Protein AF-A0A8T7MBY8-F1 (afdb_monomer_lite)

Sequence (337 aa):
MRSKRWILGICVVILTSLLAACGEQTPDGSLDKLLLYEVYTNATQGGLQWVELYNNSDEEIKLTDWKLVTSKGEVTLNGTMASPAKAGPRRFVVTNSIAPLIEKAYTLQTDAAATDEDRAKIKRLPASLFQEDKTLMGKLDPENEVVVLKKGNEIVDQVGWGNITAELKNRLGITNDVHLNQSAPKGADISLGRTPNGGVFPSGGLPGYFTIHNTPSPGIGVPKPDSRYNFFLGTITDIIAGIGGLVIWLVFILIALIARRFQVLAEQKTFWEWLMAAPIGIAIYDVILVWNYITEKNLTAPLPSWTGFGFLFLSGVACLYVINIFRLVAKNILESE

Secondary structure (DSSP, 8-state):
--SSHHHHHHHHHHHHHHHHT-------S---SEEEEEEEE-SSTTS-EEEEEEE-SSS-EE-TTEEEEETTEEEE--SEEPPGGGT--SEEEEES-HHHHHHHHHHHHHHH-SSHHHHHH--PPPGGGEEE-TTTTT---SSSEEEEEEETTEEEEEEEES---HHHHHHHT--S-TT-SBPP--STT-EEEEPPTTS-TTS-PPP--EEEESS--TTT----S-GGG-SS-TTHHHHHHHHHHHHHHHHHHHHHHHHHHHHHHH-----HHHHHHTTHHHHHHHHHHHHHHHHHS-TT-SSSHHHHHHHHHHHHHHHHHHHHHHHHHHHHHHT--

Structure (mmCIF, N/CA/C/O backbone):
data_AF-A0A8T7MBY8-F1
#
_entry.id   AF-A0A8T7MBY8-F1
#
loop_
_atom_site.group_PDB
_atom_site.id
_atom_site.type_symbol
_atom_site.label_atom_id
_atom_site.label_alt_id
_atom_site.label_comp_id
_atom_site.label_asym_id
_atom_site.label_entity_id
_atom_site.label_seq_id
_atom_site.pdbx_PDB_ins_code
_atom_site.Cartn_x
_atom_site.Cartn_y
_atom_site.Cartn_z
_atom_site.occupancy
_atom_site.B_iso_or_equiv
_atom_site.auth_seq_id
_atom_site.auth_comp_id
_atom_site.auth_asym_id
_atom_site.auth_atom_id
_atom_site.pdbx_PDB_model_num
ATOM 1 N N . MET A 1 1 ? 43.401 -25.024 -33.737 1.00 48.91 1 MET A N 1
ATOM 2 C CA . MET A 1 1 ? 41.917 -25.101 -33.762 1.00 48.91 1 MET A CA 1
ATOM 3 C C . MET A 1 1 ? 41.292 -25.702 -32.478 1.00 48.91 1 MET A C 1
ATOM 5 O O . MET A 1 1 ? 40.180 -26.206 -32.535 1.00 48.91 1 MET A O 1
ATOM 9 N N . ARG A 1 2 ? 41.947 -25.624 -31.300 1.00 47.28 2 ARG A N 1
ATOM 10 C CA . ARG A 1 2 ? 41.481 -26.255 -30.038 1.00 47.28 2 ARG A CA 1
ATOM 11 C C . ARG A 1 2 ? 40.981 -25.283 -28.948 1.00 47.28 2 ARG A C 1
ATOM 13 O O . ARG A 1 2 ? 40.416 -25.742 -27.967 1.00 47.28 2 ARG A O 1
ATOM 20 N N . SER A 1 3 ? 41.110 -23.965 -29.124 1.00 48.59 3 SER A N 1
ATOM 21 C CA . SER A 1 3 ? 40.777 -22.966 -28.086 1.00 48.59 3 SER A CA 1
ATOM 22 C C . SER A 1 3 ? 39.336 -22.433 -28.111 1.00 48.59 3 SER A C 1
ATOM 24 O O . SER A 1 3 ? 38.947 -21.698 -27.213 1.00 48.59 3 SER A O 1
ATOM 26 N N . LYS A 1 4 ? 38.508 -22.803 -29.101 1.00 48.16 4 LYS A N 1
ATOM 27 C CA . LYS A 1 4 ? 37.143 -22.251 -29.254 1.00 48.16 4 LYS A CA 1
ATOM 28 C C . LYS A 1 4 ? 36.040 -23.013 -28.505 1.00 48.16 4 LYS A C 1
ATOM 30 O O . LYS A 1 4 ? 34.925 -22.519 -28.420 1.00 48.16 4 LYS A O 1
ATOM 35 N N . ARG A 1 5 ? 36.328 -24.198 -27.951 1.00 49.31 5 ARG A N 1
ATOM 36 C CA . ARG A 1 5 ? 35.322 -25.034 -27.261 1.00 49.31 5 ARG A CA 1
ATOM 37 C C . ARG A 1 5 ? 35.078 -24.649 -25.797 1.00 49.31 5 ARG A C 1
ATOM 39 O O . ARG A 1 5 ? 34.028 -24.977 -25.265 1.00 49.31 5 ARG A O 1
ATOM 46 N N . TRP A 1 6 ? 36.002 -23.920 -25.172 1.00 45.59 6 TRP A N 1
ATOM 47 C CA . TRP A 1 6 ? 35.902 -23.559 -23.753 1.00 45.59 6 TRP A CA 1
ATOM 48 C C . TRP A 1 6 ? 34.993 -22.350 -23.490 1.00 45.59 6 TRP A C 1
ATOM 50 O O . TRP A 1 6 ? 34.314 -22.310 -22.473 1.00 45.59 6 TRP A O 1
ATOM 60 N N . ILE A 1 7 ? 34.901 -21.408 -24.434 1.00 51.00 7 ILE A N 1
ATOM 61 C CA . ILE A 1 7 ? 34.080 -20.196 -24.270 1.00 51.00 7 ILE A CA 1
ATOM 62 C C . ILE A 1 7 ? 32.579 -20.524 -24.367 1.00 51.00 7 ILE A C 1
ATOM 64 O O . ILE A 1 7 ? 31.789 -20.012 -23.583 1.00 51.00 7 ILE A O 1
ATOM 68 N N . LEU A 1 8 ? 32.187 -21.448 -25.255 1.00 47.75 8 LEU A N 1
ATOM 69 C CA . LEU A 1 8 ? 30.787 -21.876 -25.380 1.00 47.75 8 LEU A CA 1
ATOM 70 C C . LEU A 1 8 ? 30.288 -22.631 -24.133 1.00 47.75 8 LEU A C 1
ATOM 72 O O . LEU A 1 8 ? 29.131 -22.489 -23.754 1.00 47.75 8 LEU A O 1
ATOM 76 N N . GLY A 1 9 ? 31.162 -23.409 -23.484 1.00 49.88 9 GLY A N 1
ATOM 77 C CA . GLY A 1 9 ? 30.818 -24.163 -22.274 1.00 49.88 9 GLY A CA 1
ATOM 78 C C . GLY A 1 9 ? 30.558 -23.267 -21.062 1.00 49.88 9 GLY A C 1
ATOM 79 O O . GLY A 1 9 ? 29.635 -23.528 -20.298 1.00 49.88 9 GLY A O 1
ATOM 80 N N . ILE A 1 10 ? 31.312 -22.172 -20.921 1.00 54.16 10 ILE A N 1
ATOM 81 C CA . ILE A 1 10 ? 31.139 -21.216 -19.816 1.00 54.16 10 ILE A CA 1
ATOM 82 C C . ILE A 1 10 ? 29.821 -20.438 -19.966 1.00 54.16 10 ILE A C 1
ATOM 84 O O . ILE A 1 10 ? 29.096 -20.281 -18.987 1.00 54.16 10 ILE A O 1
ATOM 88 N N . CYS A 1 11 ? 29.453 -20.027 -21.186 1.00 49.34 11 CYS A N 1
ATOM 89 C CA . CYS A 1 11 ? 28.182 -19.335 -21.429 1.00 49.34 11 CYS A CA 1
ATOM 90 C C . CYS A 1 11 ? 26.957 -20.212 -21.126 1.00 49.34 11 CYS A C 1
ATOM 92 O O . CYS A 1 11 ? 25.991 -19.717 -20.555 1.00 49.34 11 CYS A O 1
ATOM 94 N N . VAL A 1 12 ? 26.995 -21.509 -21.458 1.00 52.62 12 VAL A N 1
ATOM 95 C CA . VAL A 1 12 ? 25.873 -22.429 -21.191 1.00 52.62 12 VAL A CA 1
ATOM 96 C C . VAL A 1 12 ? 25.713 -22.695 -19.693 1.00 52.62 12 VAL A C 1
ATOM 98 O O . VAL A 1 12 ? 24.590 -22.671 -19.202 1.00 52.62 12 VAL A O 1
ATOM 101 N N . VAL A 1 13 ? 26.816 -22.865 -18.953 1.00 53.81 13 VAL A N 1
ATOM 102 C CA . VAL A 1 13 ? 26.778 -23.107 -17.499 1.00 53.81 13 VAL A CA 1
ATOM 103 C C . VAL A 1 13 ? 26.251 -21.888 -16.738 1.00 53.81 13 VAL A C 1
ATOM 105 O O . VAL A 1 13 ? 25.426 -22.058 -15.837 1.00 53.81 13 VAL A O 1
ATOM 108 N N . ILE A 1 14 ? 26.651 -20.671 -17.130 1.00 52.38 14 ILE A N 1
ATOM 109 C CA . ILE A 1 14 ? 26.134 -19.418 -16.552 1.00 52.38 14 ILE A CA 1
ATOM 110 C C . ILE A 1 14 ? 24.635 -19.258 -16.861 1.00 52.38 14 ILE A C 1
ATOM 112 O O . ILE A 1 14 ? 23.856 -18.936 -15.967 1.00 52.38 14 ILE A O 1
ATOM 116 N N . LEU A 1 15 ? 24.194 -19.575 -18.084 1.00 39.97 15 LEU A N 1
ATOM 117 C CA . LEU A 1 15 ? 22.782 -19.473 -18.472 1.00 39.97 15 LEU A CA 1
ATOM 118 C C . LEU A 1 15 ? 21.887 -20.487 -17.729 1.00 39.97 15 LEU A C 1
ATOM 120 O O . LEU A 1 15 ? 20.775 -20.149 -17.330 1.00 39.97 15 LEU A O 1
ATOM 124 N N . THR A 1 16 ? 22.373 -21.709 -17.476 1.00 43.97 16 THR A N 1
ATOM 125 C CA . THR A 1 16 ? 21.624 -22.720 -16.703 1.00 43.97 16 THR A CA 1
ATOM 126 C C . THR A 1 16 ? 21.570 -22.434 -15.202 1.00 43.97 16 THR A C 1
ATOM 128 O O . THR A 1 16 ? 20.594 -22.799 -14.553 1.00 43.97 16 THR A O 1
ATOM 131 N N . SER A 1 17 ? 22.580 -21.765 -14.639 1.00 46.00 17 SER A N 1
ATOM 132 C CA . SER A 1 17 ? 22.592 -21.413 -13.211 1.00 46.00 17 SER A CA 1
ATOM 133 C C . SER A 1 17 ? 21.748 -20.170 -12.900 1.00 46.00 17 SER A C 1
ATOM 135 O O . SER A 1 17 ? 21.170 -20.094 -11.819 1.00 46.00 17 SER A O 1
ATOM 137 N N . LEU A 1 18 ? 21.563 -19.265 -13.868 1.00 40.91 18 LEU A N 1
ATOM 138 C CA . LEU A 1 18 ? 20.617 -18.146 -13.769 1.00 40.91 18 LEU A CA 1
ATOM 139 C C . LEU A 1 18 ? 19.142 -18.588 -13.796 1.00 40.91 18 LEU A C 1
ATOM 141 O O . LEU A 1 18 ? 18.322 -17.974 -13.119 1.00 40.91 18 LEU A O 1
ATOM 145 N N . LEU A 1 19 ? 18.799 -19.675 -14.501 1.00 39.00 19 LEU A N 1
ATOM 146 C CA . LEU A 1 19 ? 17.426 -20.206 -14.511 1.00 39.00 19 LEU A CA 1
ATOM 147 C C . LEU A 1 19 ? 17.033 -20.915 -13.201 1.00 39.00 19 LEU A C 1
ATOM 149 O O . LEU A 1 19 ? 15.866 -20.888 -12.820 1.00 39.00 19 LEU A O 1
ATOM 153 N N . ALA A 1 20 ? 17.985 -21.534 -12.496 1.00 43.34 20 ALA A N 1
ATOM 154 C CA . ALA A 1 20 ? 17.711 -22.292 -11.269 1.00 43.34 20 ALA A CA 1
ATOM 155 C C . ALA A 1 20 ? 17.491 -21.409 -10.022 1.00 43.34 20 ALA A C 1
ATOM 157 O O . ALA A 1 20 ? 16.960 -21.883 -9.021 1.00 43.34 20 ALA A O 1
ATOM 158 N N . ALA A 1 21 ? 17.868 -20.126 -10.072 1.00 39.72 21 ALA A N 1
ATOM 159 C CA . ALA A 1 21 ? 17.679 -19.178 -8.970 1.00 39.72 21 ALA A CA 1
ATOM 160 C C . ALA A 1 21 ? 16.259 -18.574 -8.906 1.00 39.72 21 ALA A C 1
ATOM 162 O O . ALA A 1 21 ? 15.948 -17.831 -7.975 1.00 39.72 21 ALA A O 1
ATOM 163 N N . CYS A 1 22 ? 15.381 -18.898 -9.861 1.00 34.50 22 CYS A N 1
ATOM 164 C CA . CYS A 1 22 ? 13.980 -18.475 -9.873 1.00 34.50 22 CYS A CA 1
ATOM 165 C C . CYS A 1 22 ? 13.099 -19.474 -9.099 1.00 34.50 22 CYS A C 1
ATOM 167 O O . CYS A 1 22 ? 12.134 -20.028 -9.615 1.00 34.50 22 CYS A O 1
ATOM 169 N N . GLY A 1 23 ? 13.481 -19.764 -7.855 1.00 33.94 23 GLY A N 1
ATOM 170 C CA . GLY A 1 23 ? 12.594 -20.407 -6.893 1.00 33.94 23 GLY A CA 1
ATOM 171 C C . GLY A 1 23 ? 11.719 -19.331 -6.268 1.00 33.94 23 GLY A C 1
ATOM 172 O O . GLY A 1 23 ? 12.173 -18.601 -5.389 1.00 33.94 23 GLY A O 1
ATOM 173 N N . GLU A 1 24 ? 10.493 -19.188 -6.759 1.00 36.91 24 GLU A N 1
ATOM 174 C CA . GLU A 1 24 ? 9.491 -18.301 -6.177 1.00 36.91 24 GLU A CA 1
ATOM 175 C C . GLU A 1 24 ? 9.113 -18.841 -4.792 1.00 36.91 24 GLU A C 1
ATOM 177 O O . GLU A 1 24 ? 8.469 -19.881 -4.654 1.00 36.91 24 GLU A O 1
ATOM 182 N N . GLN A 1 25 ? 9.593 -18.174 -3.744 1.00 33.00 25 GLN A N 1
ATOM 183 C CA . GLN A 1 25 ? 9.223 -18.492 -2.374 1.00 33.00 25 GLN A CA 1
ATOM 184 C C . GLN A 1 25 ? 7.824 -17.912 -2.141 1.00 33.00 25 GLN A C 1
ATOM 186 O O . GLN A 1 25 ? 7.669 -16.739 -1.808 1.00 33.00 25 GLN A O 1
ATOM 191 N N . THR A 1 26 ? 6.790 -18.715 -2.383 1.00 35.19 26 THR A N 1
ATOM 192 C CA . THR A 1 26 ? 5.427 -18.362 -1.984 1.00 35.19 26 THR A CA 1
ATOM 193 C C . THR A 1 26 ? 5.378 -18.283 -0.455 1.00 35.19 26 THR A C 1
ATOM 195 O O . THR A 1 26 ? 5.826 -19.235 0.194 1.00 35.19 26 THR A O 1
ATOM 198 N N . PRO A 1 27 ? 4.858 -17.195 0.143 1.00 43.72 27 PRO A N 1
ATOM 199 C CA . PRO A 1 27 ? 4.554 -17.177 1.567 1.00 43.72 27 PRO A CA 1
ATOM 200 C C . PRO A 1 27 ? 3.642 -18.360 1.907 1.00 43.72 27 PRO A C 1
ATOM 202 O O . PRO A 1 27 ? 2.783 -18.726 1.106 1.00 43.72 27 PRO A O 1
ATOM 205 N N . ASP A 1 28 ? 3.901 -18.961 3.064 1.00 40.66 28 ASP A N 1
ATOM 206 C CA . ASP A 1 28 ? 3.233 -20.121 3.657 1.00 40.66 28 ASP A CA 1
ATOM 207 C C . ASP A 1 28 ? 1.732 -20.235 3.305 1.00 40.66 28 ASP A C 1
ATOM 209 O O . ASP A 1 28 ? 0.966 -19.278 3.407 1.00 40.66 28 ASP A O 1
ATOM 213 N N . GLY A 1 29 ? 1.317 -21.425 2.862 1.00 39.06 29 GLY A N 1
ATOM 214 C CA . GLY A 1 29 ? 0.026 -21.736 2.234 1.00 39.06 29 GLY A CA 1
ATOM 215 C C . GLY A 1 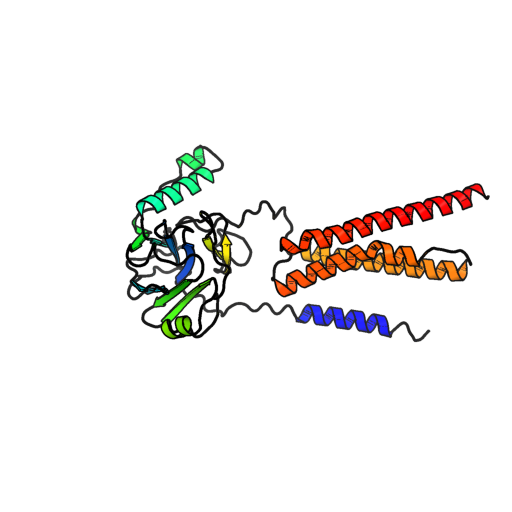29 ? -1.196 -21.730 3.161 1.00 39.06 29 GLY A C 1
ATOM 216 O O . GLY A 1 29 ? -2.216 -22.328 2.821 1.00 39.06 29 GLY A O 1
ATOM 217 N N . SER A 1 30 ? -1.120 -21.059 4.307 1.00 40.56 30 SER A N 1
ATOM 218 C CA . SER A 1 30 ? -2.258 -20.751 5.172 1.00 40.56 30 SER A CA 1
ATOM 219 C C . SER A 1 30 ? -2.419 -19.241 5.225 1.00 40.56 30 SER A C 1
ATOM 221 O O . SER A 1 30 ? -1.819 -18.575 6.061 1.00 40.56 30 SER A O 1
ATOM 223 N N . LEU A 1 31 ? -3.222 -18.675 4.325 1.00 58.75 31 LEU A N 1
ATOM 224 C CA . LEU A 1 31 ? -3.555 -17.261 4.448 1.00 58.75 31 LEU A CA 1
ATOM 225 C C . LEU A 1 31 ? -4.538 -17.088 5.591 1.00 58.75 31 LEU A C 1
ATOM 227 O O . LEU A 1 31 ? -5.644 -17.637 5.557 1.00 58.75 31 LEU A O 1
ATOM 231 N N . ASP A 1 32 ? -4.149 -16.288 6.573 1.00 72.62 32 ASP A N 1
ATOM 232 C CA . ASP A 1 32 ? -5.032 -15.957 7.673 1.00 72.62 32 ASP A CA 1
ATOM 233 C C . ASP A 1 32 ? -6.324 -15.307 7.173 1.00 72.62 32 ASP A C 1
ATOM 235 O O . ASP A 1 32 ? -6.356 -14.524 6.216 1.00 72.62 32 ASP A O 1
ATOM 239 N N . LYS A 1 33 ? -7.433 -15.662 7.830 1.00 85.44 33 LYS A N 1
ATOM 240 C CA . LYS A 1 33 ? -8.774 -15.194 7.453 1.00 85.44 33 LYS A CA 1
ATOM 241 C C . LYS A 1 33 ? -8.926 -13.681 7.609 1.00 85.44 33 LYS A C 1
ATOM 243 O O . LYS A 1 33 ? -9.734 -13.083 6.905 1.00 85.44 33 LYS A O 1
ATOM 248 N N . LEU A 1 34 ? -8.187 -13.072 8.533 1.00 89.62 34 LEU A N 1
ATOM 249 C CA . LEU A 1 34 ? -8.220 -11.642 8.811 1.00 89.62 34 LEU A CA 1
ATOM 250 C C . LEU A 1 34 ? -6.802 -11.092 8.808 1.00 89.62 34 LEU A C 1
ATOM 252 O O . LEU A 1 34 ? -5.929 -11.646 9.467 1.00 89.62 34 LEU A O 1
ATOM 256 N N . LEU A 1 35 ? -6.602 -9.997 8.084 1.00 91.06 35 LEU A N 1
ATOM 257 C CA . LEU A 1 35 ? -5.282 -9.435 7.833 1.00 91.06 35 LEU A CA 1
ATOM 258 C C . LEU A 1 35 ? -5.283 -7.924 8.025 1.00 91.06 35 LEU A C 1
ATOM 260 O O . LEU A 1 35 ? -6.308 -7.265 7.830 1.00 91.06 35 LEU A O 1
ATOM 264 N N . LEU A 1 36 ? -4.116 -7.378 8.350 1.00 92.62 36 LEU A N 1
ATOM 265 C CA . LEU A 1 36 ? -3.842 -5.950 8.256 1.00 92.62 36 LEU A CA 1
ATOM 266 C C . LEU A 1 36 ? -3.745 -5.579 6.779 1.00 92.62 36 LEU A C 1
ATOM 268 O O . LEU A 1 36 ? -3.046 -6.240 6.012 1.00 92.62 36 LEU A O 1
ATOM 272 N N . TYR A 1 37 ? -4.449 -4.530 6.370 1.00 90.56 37 TYR A N 1
ATOM 273 C CA . TYR A 1 37 ? -4.560 -4.166 4.963 1.00 90.56 37 TYR A CA 1
ATOM 274 C C . TYR A 1 37 ? -3.947 -2.811 4.647 1.00 90.56 37 TYR A C 1
ATOM 276 O O . TYR A 1 37 ? -3.151 -2.714 3.717 1.00 90.56 37 TYR A O 1
ATOM 284 N N . GLU A 1 38 ? -4.278 -1.784 5.421 1.00 92.06 38 GLU A N 1
ATOM 285 C CA . GLU A 1 38 ? -3.730 -0.441 5.253 1.00 92.06 38 GLU A CA 1
ATOM 286 C C . GLU A 1 38 ? -3.518 0.192 6.623 1.00 92.06 38 GLU A C 1
ATOM 288 O O . GLU A 1 38 ? -4.349 0.060 7.520 1.00 92.06 38 GLU A O 1
ATOM 293 N N . VAL A 1 39 ? -2.407 0.895 6.789 1.00 93.81 39 VAL A N 1
ATOM 294 C CA . VAL A 1 39 ? -2.145 1.733 7.950 1.00 93.81 39 VAL A CA 1
ATOM 295 C C . VAL A 1 39 ? -1.834 3.133 7.465 1.00 93.81 39 VAL A C 1
ATOM 297 O O . VAL A 1 39 ? -0.983 3.338 6.599 1.00 93.81 39 VAL A O 1
ATOM 300 N N . TYR A 1 40 ? -2.521 4.105 8.049 1.00 93.00 40 TYR A N 1
ATOM 301 C CA . TYR A 1 40 ? -2.252 5.508 7.811 1.00 93.00 40 TYR A CA 1
ATOM 302 C C . TYR A 1 40 ? -1.963 6.211 9.127 1.00 93.00 40 TYR A C 1
ATOM 304 O O . TYR A 1 40 ? -2.797 6.285 10.038 1.00 93.00 40 TYR A O 1
ATOM 312 N N . THR A 1 41 ? -0.768 6.778 9.184 1.00 89.56 41 THR A N 1
ATOM 313 C CA . THR A 1 41 ? -0.333 7.675 10.240 1.00 89.56 41 THR A CA 1
ATOM 314 C C . THR A 1 41 ? -0.180 9.060 9.647 1.00 89.56 41 THR A C 1
ATOM 316 O O . THR A 1 41 ? 0.693 9.285 8.813 1.00 89.56 41 THR A O 1
ATOM 319 N N . ASN A 1 42 ? -1.014 10.009 10.066 1.00 80.06 42 ASN A N 1
ATOM 320 C CA . ASN A 1 42 ? -0.795 11.400 9.695 1.00 80.06 42 ASN A CA 1
ATOM 321 C C . ASN A 1 42 ? 0.592 11.854 10.169 1.00 80.06 42 ASN A C 1
ATOM 323 O O . ASN A 1 42 ? 0.979 11.574 11.305 1.00 80.06 42 ASN A O 1
ATOM 327 N N . ALA A 1 43 ? 1.304 12.590 9.315 1.00 71.00 43 ALA A N 1
ATOM 328 C CA . ALA A 1 43 ? 2.591 13.196 9.644 1.00 71.00 43 ALA A CA 1
ATOM 329 C C . ALA A 1 43 ? 2.519 14.146 10.859 1.00 71.00 43 ALA A C 1
ATOM 331 O O . ALA A 1 43 ? 3.521 14.367 11.534 1.00 71.00 43 ALA A O 1
ATOM 332 N N . THR A 1 44 ? 1.339 14.702 11.151 1.00 71.31 44 THR A N 1
ATOM 333 C CA . THR A 1 44 ? 1.093 15.528 12.339 1.00 71.31 44 THR A CA 1
ATOM 334 C C . THR A 1 44 ? 0.499 14.684 13.462 1.00 71.31 44 THR A C 1
ATOM 336 O O . THR A 1 44 ? -0.554 14.062 13.298 1.00 71.31 44 THR A O 1
ATOM 339 N N . GLN A 1 45 ? 1.141 14.707 14.632 1.00 64.44 45 GLN A N 1
ATOM 340 C CA . GLN A 1 45 ? 0.643 14.040 15.835 1.00 64.44 45 GLN A CA 1
ATOM 341 C C . GLN A 1 45 ? -0.768 14.539 16.192 1.00 64.44 45 GLN A C 1
ATOM 343 O O . GLN A 1 45 ? -1.028 15.741 16.190 1.00 64.44 45 GLN A O 1
ATOM 348 N N . GLY A 1 46 ? -1.693 13.620 16.486 1.00 69.81 46 GLY A N 1
ATOM 349 C CA . GLY A 1 46 ? -3.103 13.941 16.736 1.00 69.81 46 GLY A CA 1
ATOM 350 C C . GLY A 1 46 ? -3.961 14.126 15.477 1.00 69.81 46 GLY A C 1
ATOM 351 O O . GLY A 1 46 ? -5.179 14.261 15.599 1.00 69.81 46 GLY A O 1
ATOM 352 N N . GLY A 1 47 ? -3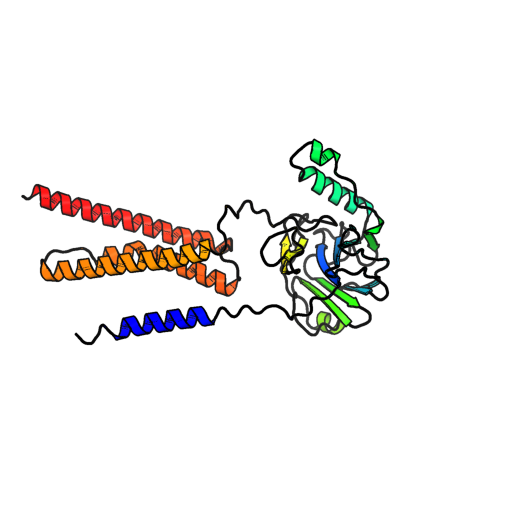.365 14.091 14.280 1.00 84.50 47 GLY A N 1
ATOM 353 C CA . GLY A 1 47 ? -4.100 14.064 13.017 1.00 84.50 47 GLY A CA 1
ATOM 354 C C . GLY A 1 47 ? -4.928 12.787 12.839 1.00 84.50 47 GLY A C 1
ATOM 355 O O . GLY A 1 47 ? -4.870 11.859 13.647 1.00 84.50 47 GLY A O 1
ATOM 356 N N . LEU A 1 48 ? -5.727 12.735 11.772 1.00 90.56 48 LEU A N 1
ATOM 357 C CA . LEU A 1 48 ? -6.518 11.550 11.429 1.00 90.56 48 LEU A CA 1
ATOM 358 C C . LEU A 1 48 ? -5.600 10.329 11.270 1.00 90.56 48 LEU A C 1
ATOM 360 O O . LEU A 1 48 ? -4.612 10.400 10.558 1.00 90.56 48 LEU A O 1
ATOM 364 N N . GLN A 1 49 ? -5.895 9.215 11.915 1.00 93.25 49 GLN A N 1
ATOM 365 C CA . GLN A 1 49 ? -5.129 7.978 11.796 1.00 93.25 49 GLN A CA 1
ATOM 366 C C . GLN A 1 49 ? -6.094 6.811 11.709 1.00 93.25 49 GLN A C 1
ATOM 368 O O . GLN A 1 49 ? -7.177 6.856 12.306 1.00 93.25 49 GLN A O 1
ATOM 373 N N . TRP A 1 50 ? -5.713 5.769 10.980 1.00 95.06 50 TRP A N 1
ATOM 374 C CA . TRP A 1 50 ? -6.480 4.534 10.981 1.00 95.06 50 TRP A CA 1
ATOM 375 C C . TRP A 1 50 ? -5.636 3.310 10.659 1.00 95.06 50 TRP A C 1
ATOM 377 O O . TRP A 1 50 ? -4.564 3.390 10.058 1.00 95.06 50 TRP A O 1
ATOM 387 N N . VAL A 1 51 ? -6.191 2.169 11.046 1.00 95.44 51 VAL A N 1
ATOM 388 C CA . VAL A 1 51 ? -5.772 0.837 10.628 1.00 95.44 51 VAL A CA 1
ATOM 389 C C . VAL A 1 51 ? -6.972 0.171 9.966 1.00 95.44 51 VAL A C 1
ATOM 391 O O . VAL A 1 51 ? -8.057 0.115 10.545 1.00 95.44 51 VAL A O 1
ATOM 394 N N . GLU A 1 52 ? -6.785 -0.318 8.750 1.00 94.50 52 GLU A N 1
ATOM 395 C CA . GLU A 1 52 ? -7.767 -1.084 7.994 1.00 94.50 52 GLU A CA 1
ATOM 396 C C . GLU A 1 52 ? -7.441 -2.575 8.044 1.00 94.50 52 GLU A C 1
ATOM 398 O O . GLU A 1 52 ? -6.297 -2.992 7.855 1.00 94.50 52 GLU A O 1
ATOM 403 N N . LEU A 1 53 ? -8.482 -3.372 8.260 1.00 93.50 53 LEU A N 1
ATOM 404 C CA . LEU A 1 53 ? -8.458 -4.825 8.243 1.00 93.50 53 LEU A CA 1
ATOM 405 C C . LEU A 1 53 ? -9.180 -5.353 7.013 1.00 93.50 53 LEU A C 1
ATOM 407 O O . LEU A 1 53 ? -10.172 -4.770 6.569 1.00 93.50 53 LEU A O 1
ATOM 411 N N . TYR A 1 54 ? -8.734 -6.506 6.526 1.00 89.56 54 TYR A N 1
ATOM 412 C CA . TYR A 1 54 ? -9.336 -7.203 5.401 1.00 89.56 54 TYR A CA 1
ATOM 413 C C . TYR A 1 54 ? -9.708 -8.640 5.762 1.00 89.56 54 TYR A C 1
ATOM 415 O O . TYR A 1 54 ? -8.864 -9.423 6.196 1.00 89.56 54 TYR A O 1
ATOM 423 N N . ASN A 1 55 ? -10.974 -8.997 5.546 1.00 89.00 55 ASN A N 1
ATOM 424 C CA . ASN A 1 55 ? -11.448 -10.373 5.639 1.00 89.00 55 ASN A CA 1
ATOM 425 C C . ASN A 1 55 ? -11.088 -11.119 4.348 1.00 89.00 55 ASN A C 1
ATOM 427 O O . ASN A 1 55 ? -11.752 -10.954 3.324 1.00 89.00 55 ASN A O 1
ATOM 431 N N . ASN A 1 56 ? -10.057 -11.958 4.402 1.00 84.06 56 ASN A N 1
ATOM 432 C CA . ASN A 1 56 ? -9.579 -12.784 3.297 1.00 84.06 56 ASN A CA 1
ATOM 433 C C . ASN A 1 56 ? -10.341 -14.117 3.146 1.00 84.06 56 ASN A C 1
ATOM 435 O O . ASN A 1 56 ? -10.063 -14.888 2.236 1.00 84.06 56 ASN A O 1
ATOM 439 N N . SER A 1 57 ? -11.341 -14.379 3.989 1.00 82.81 57 SER A N 1
ATOM 440 C CA . SER A 1 57 ? -12.166 -15.590 3.915 1.00 82.81 57 SER A CA 1
ATOM 441 C C . SER A 1 57 ? -13.512 -15.364 3.222 1.00 82.81 57 SER A C 1
ATOM 443 O O . SER A 1 57 ? -13.959 -14.227 3.060 1.00 82.81 57 SER A O 1
ATOM 445 N N . ASP A 1 58 ? -14.183 -16.461 2.865 1.00 82.06 58 ASP A N 1
ATOM 446 C CA . ASP A 1 58 ? -15.568 -16.459 2.369 1.00 82.06 58 ASP A CA 1
ATOM 447 C C . ASP A 1 58 ? -16.619 -16.492 3.491 1.00 82.06 58 ASP A C 1
ATOM 449 O O . ASP A 1 58 ? -17.830 -16.509 3.245 1.00 82.06 58 ASP A O 1
ATOM 453 N N . GLU A 1 59 ? -16.161 -16.434 4.740 1.00 85.75 59 GLU A N 1
ATOM 454 C CA . GLU A 1 59 ? -16.983 -16.496 5.939 1.00 85.75 59 GLU A CA 1
ATOM 455 C C . GLU A 1 59 ? -17.088 -15.133 6.618 1.00 85.75 59 GLU A C 1
ATOM 457 O O . GLU A 1 59 ? -16.259 -14.240 6.454 1.00 85.75 59 GLU A O 1
ATOM 462 N N . GLU A 1 60 ? -18.161 -14.958 7.378 1.00 88.38 60 GLU A N 1
ATOM 463 C CA . GLU A 1 60 ? -18.331 -13.800 8.243 1.00 88.38 60 GLU A CA 1
ATOM 464 C C . GLU A 1 60 ? -17.425 -13.951 9.473 1.00 88.38 60 GLU A C 1
ATOM 466 O O . GLU A 1 60 ? -17.416 -15.003 10.114 1.00 88.38 60 GLU A O 1
ATOM 471 N N . ILE A 1 61 ? -16.674 -12.902 9.821 1.00 90.06 61 ILE A N 1
ATOM 472 C CA . ILE A 1 61 ? -15.747 -12.927 10.960 1.00 90.06 61 ILE A CA 1
ATOM 473 C C . ILE A 1 61 ? -16.312 -12.074 12.088 1.00 90.06 61 ILE A C 1
ATOM 475 O O . ILE A 1 61 ? -16.443 -10.856 11.964 1.00 90.06 61 ILE A O 1
ATOM 479 N N . LYS A 1 62 ? -16.601 -12.709 13.225 1.00 91.62 62 LYS A N 1
ATOM 480 C CA . LYS A 1 62 ? -16.862 -11.999 14.481 1.00 91.62 62 LYS A CA 1
ATOM 481 C C . LYS A 1 62 ? -15.537 -11.533 15.071 1.00 91.62 62 LYS A C 1
ATOM 483 O O . LYS A 1 62 ? -14.620 -12.338 15.227 1.00 91.62 62 LYS A O 1
ATOM 488 N N . LEU A 1 63 ? -15.459 -10.253 15.425 1.00 92.44 63 LEU A N 1
ATOM 489 C CA . LEU A 1 63 ? -14.243 -9.638 15.963 1.00 92.44 63 LEU A CA 1
ATOM 490 C C . LEU A 1 63 ? -14.070 -9.849 17.477 1.00 92.44 63 LEU A C 1
ATOM 492 O O . LEU A 1 63 ? -13.178 -9.270 18.083 1.00 92.44 63 LEU A O 1
ATOM 496 N N . THR A 1 64 ? -14.871 -10.725 18.088 1.00 90.69 64 THR A N 1
ATOM 497 C CA . THR A 1 64 ? -14.695 -11.147 19.483 1.00 90.69 64 THR A CA 1
ATOM 498 C C . THR A 1 64 ? -13.294 -11.725 19.701 1.00 90.69 64 THR A C 1
ATOM 500 O O . THR A 1 64 ? -12.833 -12.536 18.900 1.00 90.69 64 THR A O 1
ATOM 503 N N . ASP A 1 65 ? -12.631 -11.298 20.777 1.00 91.88 65 ASP A N 1
ATOM 504 C CA . ASP A 1 65 ? -11.253 -11.659 21.156 1.00 91.88 65 ASP A CA 1
ATOM 505 C C . ASP A 1 65 ? -10.154 -11.200 20.187 1.00 91.88 65 ASP A C 1
ATOM 507 O O . ASP A 1 65 ? -8.980 -11.543 20.367 1.00 91.88 65 ASP A O 1
ATOM 511 N N . TRP A 1 66 ? -10.499 -10.403 19.175 1.00 96.06 66 TRP A N 1
ATOM 512 C CA . TRP A 1 66 ? -9.509 -9.767 18.321 1.00 96.06 66 TRP A CA 1
ATOM 513 C C . TRP A 1 66 ? -9.046 -8.446 18.916 1.00 96.06 66 TRP A C 1
ATOM 515 O O . TRP A 1 66 ? -9.825 -7.685 19.495 1.00 96.06 66 TRP A O 1
ATOM 525 N N . LYS A 1 67 ? -7.765 -8.145 18.728 1.00 96.31 67 LYS A N 1
ATOM 526 C CA . LYS A 1 67 ? -7.183 -6.879 19.160 1.00 96.31 67 LYS A CA 1
ATOM 527 C C . LYS A 1 67 ? -6.097 -6.394 18.222 1.00 96.31 67 LYS A C 1
ATOM 529 O O . LYS A 1 67 ? -5.355 -7.187 17.643 1.00 96.31 67 LYS A O 1
ATOM 534 N N . LEU A 1 68 ? -5.990 -5.076 18.125 1.00 96.69 68 LEU A N 1
ATOM 535 C CA . LEU A 1 68 ? -4.818 -4.416 17.571 1.00 96.69 68 LEU A CA 1
ATOM 536 C C . LEU A 1 68 ? -3.916 -4.003 18.722 1.00 96.69 68 LEU A C 1
ATOM 538 O O . LEU A 1 68 ? -4.369 -3.368 19.671 1.00 96.69 68 LEU A O 1
ATOM 542 N N . VAL A 1 69 ? -2.643 -4.355 18.628 1.00 96.31 69 VAL A N 1
ATOM 543 C CA . VAL A 1 69 ? -1.616 -4.005 19.606 1.00 96.31 69 VAL A CA 1
ATOM 544 C C . VAL A 1 69 ? -0.557 -3.172 18.904 1.00 96.31 69 VAL A C 1
ATOM 546 O O . VAL A 1 69 ? -0.096 -3.538 17.826 1.00 96.31 69 VAL A O 1
ATOM 549 N N . THR A 1 70 ? -0.166 -2.055 19.505 1.00 95.19 70 THR A N 1
ATOM 550 C CA . THR A 1 70 ? 0.874 -1.168 18.973 1.00 95.19 70 THR A CA 1
ATOM 551 C C . THR A 1 70 ? 1.914 -0.838 20.031 1.00 95.19 70 THR A C 1
ATOM 553 O O . THR A 1 70 ? 1.833 -1.300 21.177 1.00 95.19 70 THR A O 1
ATOM 556 N N . SER A 1 71 ? 2.900 -0.001 19.694 1.00 92.75 71 SER A N 1
ATOM 557 C CA . SER A 1 71 ? 3.835 0.486 20.706 1.00 92.75 71 SER A CA 1
ATOM 558 C C . SER A 1 71 ? 3.140 1.284 21.818 1.00 92.75 71 SER A C 1
ATOM 560 O O . SER A 1 71 ? 3.659 1.319 22.937 1.00 92.75 71 SER A O 1
ATOM 562 N N . LYS A 1 72 ? 1.963 1.867 21.550 1.00 92.56 72 LYS A N 1
ATOM 563 C CA . LYS A 1 72 ? 1.245 2.772 22.462 1.00 92.56 72 LYS A CA 1
ATOM 564 C C . LYS A 1 72 ? 0.205 2.085 23.352 1.00 92.56 72 LYS A C 1
ATOM 566 O O . LYS A 1 72 ? -0.208 2.682 24.342 1.00 92.56 72 LYS A O 1
ATOM 571 N N . GLY A 1 73 ? -0.217 0.864 23.029 1.00 94.25 73 GLY A N 1
ATOM 572 C CA . GLY A 1 73 ? -1.255 0.152 23.777 1.00 94.25 73 GLY A CA 1
ATOM 573 C C . GLY A 1 73 ? -1.980 -0.890 22.933 1.00 94.25 73 GLY A C 1
ATOM 574 O O . GLY A 1 73 ? -1.477 -1.314 21.896 1.00 94.25 73 GLY A O 1
ATOM 575 N N . GLU A 1 74 ? -3.166 -1.298 23.376 1.00 95.44 74 GLU A N 1
ATOM 576 C CA . GLU A 1 74 ? -4.024 -2.228 22.643 1.00 95.44 74 GLU A CA 1
ATOM 577 C C . GLU A 1 74 ? -5.469 -1.729 22.569 1.00 95.44 74 GLU A C 1
ATOM 579 O O . GLU A 1 74 ? -5.952 -1.061 23.481 1.00 95.44 74 GLU A O 1
ATOM 584 N N . VAL A 1 75 ? -6.154 -2.069 21.478 1.00 95.38 75 VAL A N 1
ATOM 585 C CA . VAL A 1 75 ? -7.586 -1.831 21.279 1.00 95.38 75 VAL A CA 1
ATOM 586 C C . VAL A 1 75 ? -8.269 -3.157 20.977 1.00 95.38 75 VAL A C 1
ATOM 588 O O . VAL A 1 75 ? -7.863 -3.893 20.077 1.00 95.38 75 VAL A O 1
ATOM 591 N N . THR A 1 76 ? -9.315 -3.465 21.744 1.00 95.88 76 THR A N 1
ATOM 592 C CA . THR A 1 76 ? -10.176 -4.622 21.474 1.00 95.88 76 THR A CA 1
ATOM 593 C C . THR A 1 76 ? -11.122 -4.282 20.334 1.00 95.88 76 THR A C 1
ATOM 595 O O . THR A 1 76 ? -11.764 -3.228 20.339 1.00 95.88 76 THR A O 1
ATOM 598 N N . LEU A 1 77 ? -11.198 -5.168 19.350 1.00 94.81 77 LEU A N 1
ATOM 599 C CA . LEU A 1 77 ? -12.060 -4.995 18.194 1.00 94.81 77 LEU A CA 1
ATOM 600 C C . LEU A 1 77 ? -13.472 -5.474 18.513 1.00 94.81 77 LEU A C 1
ATOM 602 O O . LEU A 1 77 ? -13.667 -6.480 19.189 1.00 94.81 77 LEU A O 1
ATOM 606 N N . ASN A 1 78 ? -14.467 -4.754 18.008 1.00 91.06 78 ASN A N 1
ATOM 607 C CA . ASN A 1 78 ? -15.869 -5.079 18.217 1.00 91.06 78 ASN A CA 1
ATOM 608 C C . ASN A 1 78 ? -16.619 -5.076 16.889 1.00 91.06 78 ASN A C 1
ATOM 610 O O . ASN A 1 78 ? -16.359 -4.258 16.014 1.00 91.06 78 ASN A O 1
ATOM 614 N N . GLY A 1 79 ? -17.594 -5.972 16.757 1.00 87.19 79 GLY A N 1
ATOM 615 C CA . GLY A 1 79 ? -18.453 -6.046 15.580 1.00 87.19 79 GLY A CA 1
ATOM 616 C C . GLY A 1 79 ? -18.209 -7.286 14.733 1.00 87.19 79 GLY A C 1
ATOM 617 O O . GLY A 1 79 ? -17.789 -8.344 15.214 1.00 87.19 79 GLY A O 1
ATOM 618 N N . THR A 1 80 ? -18.590 -7.195 13.466 1.00 86.94 80 THR A N 1
ATOM 619 C CA . THR A 1 80 ? -18.619 -8.337 12.556 1.00 86.94 80 THR A CA 1
ATOM 620 C C . THR A 1 80 ? -18.275 -7.878 11.151 1.00 86.94 80 THR A C 1
ATOM 622 O O . THR A 1 80 ? -18.852 -6.916 10.647 1.00 86.94 80 THR A O 1
ATOM 625 N N . MET A 1 81 ? -17.336 -8.577 10.522 1.00 86.12 81 MET A N 1
ATOM 626 C CA . MET A 1 81 ? -16.936 -8.337 9.144 1.00 86.12 81 MET A CA 1
ATOM 627 C C . MET A 1 81 ? -17.700 -9.271 8.224 1.00 86.12 81 MET A C 1
ATOM 629 O O . MET A 1 81 ? -17.638 -10.493 8.373 1.00 86.12 81 MET A O 1
ATOM 633 N N . ALA A 1 82 ? -18.408 -8.685 7.262 1.00 80.88 82 ALA A N 1
ATOM 634 C CA . ALA A 1 82 ? -19.134 -9.440 6.259 1.00 80.88 82 ALA A CA 1
ATOM 635 C C . ALA A 1 82 ? -18.181 -10.276 5.396 1.00 80.88 82 ALA A C 1
ATOM 637 O O . ALA A 1 82 ? -17.001 -9.949 5.222 1.00 80.88 82 ALA A O 1
ATOM 638 N N . SER A 1 83 ? -18.729 -11.351 4.837 1.00 75.19 83 SER A N 1
ATOM 639 C CA . SER A 1 83 ? -18.044 -12.134 3.824 1.00 75.19 83 SER A CA 1
ATOM 640 C C . SER A 1 83 ? -18.329 -11.607 2.412 1.00 75.19 83 SER A C 1
ATOM 642 O O . SER A 1 83 ? -19.345 -10.934 2.196 1.00 75.19 83 SER A O 1
ATOM 644 N N . PRO A 1 84 ? -17.479 -11.942 1.428 1.00 64.25 84 PRO A N 1
ATOM 645 C CA . PRO A 1 84 ? -17.655 -11.568 0.023 1.00 64.25 84 PRO A CA 1
ATOM 646 C C . PRO A 1 84 ? -18.976 -12.093 -0.536 1.00 64.25 84 PRO A C 1
ATOM 648 O O . PRO A 1 84 ? -19.667 -11.394 -1.274 1.00 64.25 84 PRO A O 1
ATOM 651 N N . ALA A 1 85 ? -19.360 -13.306 -0.125 1.00 60.56 85 ALA A N 1
ATOM 652 C CA . ALA A 1 85 ? -20.581 -13.971 -0.558 1.00 60.56 85 ALA A CA 1
ATOM 653 C C . ALA A 1 85 ? -21.864 -13.247 -0.104 1.00 60.56 85 ALA A C 1
ATOM 655 O O . ALA A 1 85 ? -22.915 -13.436 -0.710 1.00 60.56 85 ALA A O 1
ATOM 656 N N . LYS A 1 86 ? -21.796 -12.393 0.930 1.00 59.47 86 LYS A N 1
ATOM 657 C CA . LYS A 1 86 ? -22.937 -11.609 1.440 1.00 59.47 86 LYS A CA 1
ATOM 658 C C . LYS A 1 86 ? -23.007 -10.171 0.896 1.00 59.47 86 LYS A C 1
ATOM 660 O O . LYS A 1 86 ? -23.752 -9.363 1.443 1.00 59.47 86 LYS A O 1
ATOM 665 N N . ALA A 1 87 ? -22.250 -9.837 -0.155 1.00 55.16 87 ALA A N 1
ATOM 666 C CA . ALA A 1 87 ? -22.229 -8.507 -0.787 1.00 55.16 87 ALA A CA 1
ATOM 667 C C . ALA A 1 87 ? -21.875 -7.333 0.159 1.00 55.16 87 ALA A C 1
ATOM 669 O O . ALA A 1 87 ? -22.200 -6.179 -0.122 1.00 55.16 87 ALA A O 1
ATOM 670 N N . GLY A 1 88 ? -21.202 -7.614 1.280 1.00 57.78 88 GLY A N 1
ATOM 671 C CA . GLY A 1 88 ? -20.726 -6.598 2.219 1.00 57.78 88 GLY A CA 1
ATOM 672 C C . GLY A 1 88 ? -19.268 -6.195 1.963 1.00 57.78 88 GLY A C 1
ATOM 673 O O . GLY A 1 88 ? -18.510 -6.959 1.358 1.00 57.78 88 GLY A O 1
ATOM 674 N N . PRO A 1 89 ? -18.836 -5.009 2.431 1.00 63.38 89 PRO A N 1
ATOM 675 C CA . PRO A 1 89 ? -17.433 -4.626 2.365 1.00 63.38 89 PRO A CA 1
ATOM 676 C C . PRO A 1 89 ? -16.599 -5.593 3.215 1.00 63.38 89 PRO A C 1
ATOM 678 O O . PRO A 1 89 ? -16.878 -5.790 4.396 1.00 63.38 89 PRO A O 1
ATOM 681 N N . ARG A 1 90 ? -15.536 -6.167 2.634 1.00 81.38 90 ARG A N 1
ATOM 682 C CA . ARG A 1 90 ? -14.584 -7.075 3.314 1.00 81.38 90 ARG A CA 1
ATOM 683 C C . ARG A 1 90 ? -13.679 -6.341 4.317 1.00 81.38 90 ARG A C 1
ATOM 685 O O . ARG A 1 90 ? -12.582 -6.811 4.600 1.00 81.38 90 ARG A O 1
ATOM 692 N N . ARG A 1 91 ? -14.089 -5.162 4.786 1.00 86.44 91 ARG A N 1
ATOM 693 C CA . ARG A 1 91 ? -13.231 -4.175 5.440 1.00 86.44 91 ARG A CA 1
ATOM 694 C C . ARG A 1 91 ? -13.776 -3.751 6.781 1.00 86.44 91 ARG A C 1
ATOM 696 O O . ARG A 1 91 ? -14.987 -3.671 6.972 1.00 86.44 91 ARG A O 1
ATOM 703 N N . PHE A 1 92 ? -12.850 -3.457 7.676 1.00 90.31 92 PHE A N 1
ATOM 704 C CA . PHE A 1 92 ? -13.133 -2.894 8.981 1.00 90.31 92 PHE A CA 1
ATOM 705 C C . PHE A 1 92 ? -12.033 -1.910 9.331 1.00 90.31 92 PHE A C 1
ATOM 707 O O . PHE A 1 92 ? -10.858 -2.232 9.174 1.00 90.31 92 PHE A O 1
ATOM 714 N N . VAL A 1 93 ? -12.401 -0.711 9.764 1.00 92.62 93 VAL A N 1
ATOM 715 C CA . VAL A 1 93 ? -11.445 0.379 9.951 1.00 92.62 93 VAL A CA 1
ATOM 716 C C . VAL A 1 93 ? -11.505 0.886 11.382 1.00 92.62 93 VAL A C 1
ATOM 718 O O . VAL A 1 93 ? -12.553 1.305 11.865 1.00 92.62 93 VAL A O 1
ATOM 721 N N . VAL A 1 94 ? -10.362 0.883 12.058 1.00 95.06 94 VAL A N 1
ATOM 722 C CA . VAL A 1 94 ? -10.208 1.444 13.402 1.00 95.06 94 VAL A CA 1
ATOM 723 C C . VAL A 1 94 ? -9.546 2.805 13.276 1.00 95.06 94 VAL A C 1
ATOM 725 O O . VAL A 1 94 ? -8.486 2.904 12.667 1.00 95.06 94 VAL A O 1
ATOM 728 N N . THR A 1 95 ? -10.155 3.859 13.815 1.00 95.31 95 THR A N 1
ATOM 729 C CA . THR A 1 95 ? -9.693 5.244 13.619 1.00 95.31 95 THR A CA 1
ATOM 730 C C . THR A 1 95 ? -9.878 6.109 14.861 1.00 95.31 95 THR A C 1
ATOM 732 O O . THR A 1 95 ? -10.655 5.772 15.747 1.00 95.31 95 THR A O 1
ATOM 735 N N . ASN A 1 96 ? -9.193 7.252 14.937 1.00 93.75 96 ASN A N 1
ATOM 736 C CA . ASN A 1 96 ? -9.431 8.249 15.985 1.00 93.75 96 ASN A CA 1
ATOM 737 C C . ASN A 1 96 ? -10.654 9.132 15.726 1.00 93.75 96 ASN A C 1
ATOM 739 O O . ASN A 1 96 ? -11.115 9.805 16.650 1.00 93.75 96 ASN A O 1
ATOM 743 N N . SER A 1 97 ? -11.164 9.175 14.491 1.00 93.88 97 SER A N 1
ATOM 744 C CA . SER A 1 97 ? -12.344 9.974 14.167 1.00 93.88 97 SER A CA 1
ATOM 745 C C . SER A 1 97 ? -13.086 9.439 12.945 1.00 93.88 97 SER A C 1
ATOM 747 O O . SER A 1 97 ? -12.578 9.498 11.827 1.00 93.88 97 SER A O 1
ATOM 749 N N . ILE A 1 98 ? -14.314 8.952 13.146 1.00 93.81 98 ILE A N 1
ATOM 750 C CA . ILE A 1 98 ? -15.102 8.329 12.072 1.00 93.81 98 ILE A CA 1
ATOM 751 C C . ILE A 1 98 ? -15.586 9.358 11.044 1.00 93.81 98 ILE A C 1
ATOM 753 O O . ILE A 1 98 ? -15.426 9.152 9.842 1.00 93.81 98 ILE A O 1
ATOM 757 N N . ALA A 1 99 ? -16.182 10.469 11.487 1.00 93.69 99 ALA A N 1
ATOM 758 C CA . ALA A 1 99 ? -16.824 11.416 10.571 1.00 93.69 99 ALA A CA 1
ATOM 759 C C . ALA A 1 99 ? -15.846 12.040 9.548 1.00 93.69 99 ALA A C 1
ATOM 761 O O . ALA A 1 99 ? -16.141 11.981 8.353 1.00 93.69 99 ALA A O 1
ATOM 762 N N . PRO A 1 100 ? -14.659 12.550 9.944 1.00 92.00 100 PRO A N 1
ATOM 763 C CA . PRO A 1 100 ? -13.668 13.046 8.990 1.00 92.00 100 PRO A CA 1
ATOM 764 C C . PRO A 1 100 ? -13.159 11.962 8.036 1.00 92.00 100 PRO A C 1
ATOM 766 O O . PRO A 1 100 ? -12.841 12.259 6.887 1.00 92.00 100 PRO A O 1
ATOM 769 N N . LEU A 1 101 ? -13.091 10.707 8.492 1.00 91.19 101 LEU A N 1
ATOM 770 C CA . LEU A 1 101 ? -12.638 9.594 7.667 1.00 91.19 101 LEU A CA 1
ATOM 771 C C . LEU A 1 101 ? -13.654 9.224 6.583 1.00 91.19 101 LEU A C 1
ATOM 773 O O . LEU A 1 101 ? -13.268 9.011 5.436 1.00 91.19 101 LEU A O 1
ATOM 777 N N . ILE A 1 102 ? -14.945 9.198 6.930 1.00 92.62 102 ILE A N 1
ATOM 778 C CA . ILE A 1 102 ? -16.033 8.965 5.971 1.00 92.62 102 ILE A CA 1
ATOM 779 C C . ILE A 1 102 ? -16.059 10.071 4.912 1.00 92.62 102 ILE A C 1
ATOM 781 O O . ILE A 1 102 ? -16.189 9.765 3.727 1.00 92.62 102 ILE A O 1
ATOM 785 N N . GLU A 1 103 ? -15.898 11.338 5.309 1.00 92.75 103 GLU A N 1
ATOM 786 C CA . GLU A 1 103 ? -15.816 12.439 4.343 1.00 92.75 103 GLU A CA 1
ATOM 787 C C . GLU A 1 103 ? -14.561 12.328 3.467 1.00 92.75 103 GLU A C 1
ATOM 789 O O . GLU A 1 103 ? -14.668 12.476 2.252 1.00 92.75 103 GLU A O 1
ATOM 794 N N . LYS A 1 104 ? -13.392 11.978 4.032 1.00 90.06 104 LYS A N 1
ATOM 795 C CA . LYS A 1 104 ? -12.173 11.741 3.236 1.00 90.06 104 LYS A CA 1
ATOM 796 C C . LYS A 1 104 ? -12.395 10.638 2.195 1.00 90.06 104 LYS A C 1
ATOM 798 O O . LYS A 1 104 ? -12.068 10.836 1.028 1.00 90.06 104 LYS A O 1
ATOM 803 N N . ALA A 1 105 ? -12.994 9.512 2.585 1.00 89.31 105 ALA A N 1
ATOM 804 C CA . ALA A 1 105 ? -13.320 8.415 1.673 1.00 89.31 105 ALA A CA 1
ATOM 805 C C . ALA A 1 105 ? -14.284 8.850 0.555 1.00 89.31 105 ALA A C 1
ATOM 807 O O . ALA A 1 105 ? -14.072 8.517 -0.611 1.00 89.31 105 ALA A O 1
ATOM 808 N N . TYR A 1 106 ? -15.327 9.607 0.903 1.00 90.69 106 TYR A N 1
ATOM 809 C CA . TYR A 1 106 ? -16.323 10.099 -0.049 1.00 90.69 106 TYR A CA 1
ATOM 810 C C . TYR A 1 106 ? -15.717 11.068 -1.072 1.00 90.69 106 TYR A C 1
ATOM 812 O O . TYR A 1 106 ? -15.956 10.919 -2.273 1.00 90.69 106 TYR A O 1
ATOM 820 N N . THR A 1 107 ? -14.892 12.015 -0.620 1.00 90.31 107 THR A N 1
ATOM 821 C CA . THR A 1 107 ? -14.179 12.951 -1.500 1.00 90.31 107 THR A CA 1
ATOM 822 C C . THR A 1 107 ? -13.249 12.206 -2.450 1.00 90.31 107 THR A C 1
ATOM 824 O O . THR A 1 107 ? -13.350 12.393 -3.656 1.00 90.31 107 THR A O 1
ATOM 827 N N . LEU A 1 108 ? -12.434 11.273 -1.943 1.00 87.25 108 LEU A N 1
ATOM 828 C CA . LEU A 1 108 ? -11.523 10.480 -2.775 1.00 87.25 108 LEU A CA 1
ATOM 829 C C . LEU A 1 108 ? -12.253 9.682 -3.861 1.00 87.25 108 LEU A C 1
ATOM 831 O O . LEU A 1 108 ? -11.807 9.645 -5.005 1.00 87.25 108 LEU A O 1
ATOM 835 N N . GLN A 1 109 ? -13.385 9.054 -3.528 1.00 86.50 109 GLN A N 1
ATOM 836 C CA . GLN A 1 109 ? -14.198 8.357 -4.527 1.00 86.50 109 GLN A CA 1
ATOM 837 C C . GLN A 1 109 ? -14.770 9.325 -5.567 1.00 86.50 109 GLN A C 1
ATOM 839 O O . GLN A 1 109 ? -14.789 9.007 -6.754 1.00 86.50 109 GLN A O 1
ATOM 844 N N . THR A 1 110 ? -15.240 10.494 -5.126 1.00 87.69 110 THR A N 1
ATOM 845 C CA . THR A 1 110 ? -15.843 11.512 -5.999 1.00 87.69 110 THR A CA 1
ATOM 846 C C . THR A 1 110 ? -14.816 12.095 -6.968 1.00 87.69 110 THR A C 1
ATOM 848 O O . THR A 1 110 ? -15.115 12.251 -8.152 1.00 87.69 110 THR A O 1
ATOM 851 N N . ASP A 1 111 ? -13.599 12.349 -6.489 1.00 85.50 111 ASP A N 1
ATOM 852 C CA . ASP A 1 111 ? -12.482 12.856 -7.288 1.00 85.50 111 ASP A CA 1
ATOM 853 C C . ASP A 1 111 ? -11.964 11.806 -8.282 1.00 85.50 111 ASP A C 1
ATOM 855 O O . ASP A 1 111 ? -11.534 12.143 -9.384 1.00 85.50 111 ASP A O 1
ATOM 859 N N . ALA A 1 112 ? -12.043 10.521 -7.921 1.00 82.06 112 ALA A N 1
ATOM 860 C CA . ALA A 1 112 ? -11.660 9.409 -8.788 1.00 82.06 112 ALA A CA 1
ATOM 861 C C . ALA A 1 112 ? -12.715 9.057 -9.856 1.00 82.06 112 ALA A C 1
ATOM 863 O O . ALA A 1 112 ? -12.430 8.278 -10.770 1.00 82.06 112 ALA A O 1
ATOM 864 N N . ALA A 1 113 ? -13.937 9.588 -9.758 1.00 82.50 113 ALA A N 1
ATOM 865 C CA . ALA A 1 113 ? -15.013 9.278 -10.690 1.00 82.50 113 ALA A CA 1
ATOM 866 C C . ALA A 1 113 ? -14.773 9.906 -12.073 1.00 82.50 113 ALA A C 1
ATOM 868 O O . ALA A 1 113 ? -14.595 11.118 -12.209 1.00 82.50 113 ALA A O 1
ATOM 869 N N . ALA A 1 114 ? -14.836 9.076 -13.117 1.00 80.81 114 ALA A N 1
ATOM 870 C CA . ALA A 1 114 ? -14.577 9.493 -14.495 1.00 80.81 114 ALA A CA 1
ATOM 871 C C . ALA A 1 114 ? -15.667 10.416 -15.070 1.00 80.81 114 ALA A C 1
ATOM 873 O O . ALA A 1 114 ? -15.383 11.229 -15.949 1.00 80.81 114 ALA A O 1
ATOM 874 N N . THR A 1 115 ? -16.909 10.288 -14.591 1.00 86.69 115 THR A N 1
ATOM 875 C CA . THR A 1 115 ? -18.079 11.004 -15.118 1.00 86.69 115 THR A CA 1
ATOM 876 C C . THR A 1 115 ? -18.952 11.577 -14.000 1.00 86.69 115 THR A C 1
ATOM 878 O O . THR A 1 115 ? -18.923 11.101 -12.863 1.00 86.69 115 THR A O 1
ATOM 881 N N . ASP A 1 116 ? -19.771 12.583 -14.324 1.00 89.62 116 ASP A N 1
ATOM 882 C CA . ASP A 1 116 ? -20.779 13.127 -13.399 1.00 89.62 116 ASP A CA 1
ATOM 883 C C . ASP A 1 116 ? -21.841 12.094 -13.004 1.00 89.62 116 ASP A C 1
ATOM 885 O O . ASP A 1 116 ? -22.307 12.078 -11.865 1.00 89.62 116 ASP A O 1
ATOM 889 N N . GLU A 1 117 ? -22.195 11.192 -13.921 1.00 91.00 117 GLU A N 1
ATOM 890 C CA . GLU A 1 117 ? -23.130 10.103 -13.636 1.00 91.00 117 GLU A CA 1
ATOM 891 C C . GLU A 1 117 ? -22.561 9.116 -12.615 1.00 91.00 117 GLU A C 1
ATOM 893 O O . GLU A 1 117 ? -23.292 8.625 -11.755 1.00 91.00 117 GLU A O 1
ATOM 898 N N . ASP A 1 118 ? -21.260 8.827 -12.684 1.00 82.25 118 ASP A N 1
ATOM 899 C CA . ASP A 1 118 ? -20.596 7.969 -11.706 1.00 82.25 118 ASP A CA 1
ATOM 900 C C . ASP A 1 118 ? -20.468 8.671 -10.356 1.00 82.25 118 ASP A C 1
ATOM 902 O O . ASP A 1 118 ? -20.762 8.052 -9.332 1.00 82.25 118 ASP A O 1
ATOM 906 N N . ARG A 1 119 ? -20.163 9.979 -10.346 1.00 87.50 119 ARG A N 1
ATOM 907 C CA . ARG A 1 119 ? -20.198 10.801 -9.124 1.00 87.50 119 ARG A CA 1
ATOM 908 C C . ARG A 1 119 ? -21.551 10.730 -8.424 1.00 87.50 119 ARG A C 1
ATOM 910 O O . ARG A 1 119 ? -21.602 10.534 -7.214 1.00 87.50 119 ARG A O 1
ATOM 917 N N . ALA A 1 120 ? -22.647 10.825 -9.176 1.00 90.62 120 ALA A N 1
ATOM 918 C CA . ALA A 1 120 ? -24.001 10.790 -8.622 1.00 90.62 120 ALA A CA 1
ATOM 919 C C . ALA A 1 120 ? -24.376 9.444 -7.965 1.00 90.62 120 ALA A C 1
ATOM 921 O O . ALA A 1 120 ? -25.289 9.393 -7.140 1.00 90.62 120 ALA A O 1
ATOM 922 N N . LYS A 1 121 ? -23.687 8.348 -8.313 1.00 90.31 121 LYS A N 1
ATOM 923 C CA . LYS A 1 121 ? -23.922 7.011 -7.739 1.00 90.31 121 LYS A CA 1
ATOM 924 C C . LYS A 1 121 ? -23.141 6.771 -6.445 1.00 90.31 121 LYS A C 1
ATOM 926 O O . LYS A 1 121 ? -23.460 5.822 -5.723 1.00 90.31 121 LYS A O 1
ATOM 931 N N . ILE A 1 122 ? -22.128 7.589 -6.154 1.00 87.69 122 ILE A N 1
ATOM 932 C CA . ILE A 1 122 ? -21.266 7.419 -4.984 1.00 87.69 122 ILE A CA 1
ATOM 933 C C . ILE A 1 122 ? -22.059 7.697 -3.709 1.00 87.69 122 ILE A C 1
ATOM 935 O O . ILE A 1 122 ? -22.772 8.691 -3.579 1.00 87.69 122 ILE A O 1
ATOM 939 N N . LYS A 1 123 ? -21.924 6.794 -2.739 1.00 90.81 123 LYS A N 1
ATOM 940 C CA . LYS A 1 123 ? -22.552 6.903 -1.423 1.00 90.81 123 LYS A CA 1
ATOM 941 C C . LYS A 1 123 ? -21.477 6.870 -0.353 1.00 90.81 123 LYS A C 1
ATOM 943 O O . LYS A 1 123 ? -20.496 6.142 -0.474 1.00 90.81 123 LYS A O 1
ATOM 948 N N . ARG A 1 124 ? -21.699 7.624 0.723 1.00 91.06 124 ARG A N 1
ATOM 949 C CA . ARG A 1 124 ? -20.862 7.554 1.924 1.00 91.06 124 ARG A CA 1
ATOM 950 C C . ARG A 1 124 ? -20.834 6.127 2.468 1.00 91.06 124 ARG A C 1
ATOM 952 O O . ARG A 1 124 ? -21.857 5.439 2.475 1.00 91.06 124 ARG A O 1
ATOM 959 N N . LEU A 1 125 ? -19.664 5.713 2.946 1.00 89.06 125 LEU A N 1
ATOM 960 C CA . LEU A 1 125 ? -19.498 4.421 3.599 1.00 89.06 125 LEU A CA 1
ATOM 961 C C . LEU A 1 125 ? -20.344 4.357 4.883 1.00 89.06 125 LEU A C 1
ATOM 963 O O . LEU A 1 125 ? -20.456 5.358 5.597 1.00 89.06 125 LEU A O 1
ATOM 967 N N . PRO A 1 126 ? -20.943 3.196 5.199 1.00 89.75 126 PRO A N 1
ATOM 968 C CA . PRO A 1 126 ? -21.743 3.047 6.405 1.00 89.75 126 PRO A CA 1
ATOM 969 C C . PRO A 1 126 ? -20.855 3.099 7.654 1.00 89.75 126 PRO A C 1
ATOM 971 O O . PRO A 1 126 ? -19.791 2.483 7.696 1.00 89.75 126 PRO A O 1
ATOM 974 N N . ALA A 1 127 ? -21.329 3.768 8.709 1.00 88.75 127 ALA A N 1
ATOM 975 C CA . ALA A 1 127 ? -20.600 3.891 9.975 1.00 88.75 127 ALA A CA 1
ATOM 976 C C . ALA A 1 127 ? -20.271 2.534 10.630 1.00 88.75 127 ALA A C 1
ATOM 978 O O . ALA A 1 127 ? -19.295 2.432 11.360 1.00 88.75 127 ALA A O 1
ATOM 979 N N . SER A 1 128 ? -21.035 1.478 10.327 1.00 87.25 128 SER A N 1
ATOM 980 C CA . SER A 1 128 ? -20.797 0.112 10.817 1.00 87.25 128 SER A CA 1
ATOM 981 C C . SER A 1 128 ? -19.488 -0.520 10.328 1.00 87.25 128 SER A C 1
ATOM 983 O O . SER A 1 128 ? -19.089 -1.554 10.852 1.00 87.25 128 SER A O 1
ATOM 985 N N . LEU A 1 129 ? -18.841 0.063 9.313 1.00 88.38 129 LEU A N 1
ATOM 986 C CA . LEU A 1 129 ? -17.515 -0.347 8.834 1.00 88.38 129 LEU A CA 1
ATOM 987 C C . LEU A 1 129 ? -16.403 0.157 9.776 1.00 88.38 129 LEU A C 1
ATOM 989 O O . LEU A 1 129 ? -15.270 -0.309 9.695 1.00 88.38 129 LEU A O 1
ATOM 993 N N . PHE A 1 130 ? -16.715 1.096 10.674 1.00 92.44 130 PHE A N 1
ATOM 994 C CA . PHE A 1 130 ? -15.727 1.814 11.465 1.00 92.44 130 PHE A CA 1
ATOM 995 C C . PHE A 1 130 ? -15.878 1.573 12.969 1.00 92.44 130 PHE A C 1
ATOM 997 O O . PHE A 1 130 ? -16.984 1.473 13.500 1.00 92.44 130 PHE A O 1
ATOM 1004 N N . GLN A 1 131 ? -14.745 1.576 13.666 1.00 94.62 131 GLN A N 1
ATOM 1005 C CA . GLN A 1 131 ? -14.657 1.656 15.119 1.00 94.62 131 GLN A CA 1
ATOM 1006 C C . GLN A 1 131 ? -13.801 2.860 15.508 1.00 94.62 131 GLN A C 1
ATOM 1008 O O . GLN A 1 131 ? -12.689 3.034 15.011 1.00 94.62 131 GLN A O 1
ATOM 1013 N N . GLU A 1 132 ? -14.315 3.686 16.417 1.00 94.94 132 GLU A N 1
ATOM 1014 C CA . GLU A 1 132 ? -13.578 4.832 16.945 1.00 94.94 132 GLU A CA 1
ATOM 1015 C C . GLU A 1 132 ? -12.795 4.435 18.199 1.00 94.94 132 GLU A C 1
ATOM 1017 O O . GLU A 1 132 ? -13.371 3.912 19.152 1.00 94.94 132 GLU A O 1
ATOM 1022 N N . ASP A 1 133 ? -11.496 4.725 18.218 1.00 94.06 133 ASP A N 1
ATOM 1023 C CA . ASP A 1 133 ? -10.646 4.624 19.399 1.00 94.06 133 ASP A CA 1
ATOM 1024 C C . ASP A 1 133 ? -9.752 5.865 19.520 1.00 94.06 133 ASP A C 1
ATOM 1026 O O . ASP A 1 133 ? -8.756 6.008 18.821 1.00 94.06 133 ASP A O 1
ATOM 1030 N N . LYS A 1 134 ? -10.087 6.782 20.431 1.00 89.56 134 LYS A N 1
ATOM 1031 C CA . LYS A 1 134 ? -9.304 8.017 20.663 1.00 89.56 134 LYS A CA 1
ATOM 1032 C C . LYS A 1 134 ? -8.094 7.813 21.570 1.00 89.56 134 LYS A C 1
ATOM 1034 O O . LYS A 1 134 ? -7.342 8.754 21.831 1.00 89.56 134 LYS A O 1
ATOM 1039 N N . THR A 1 135 ? -7.963 6.626 22.154 1.00 87.56 135 THR A N 1
ATOM 1040 C CA . THR A 1 135 ? -6.950 6.355 23.174 1.00 87.56 135 THR A CA 1
ATOM 1041 C C . THR A 1 135 ? -5.629 5.964 22.533 1.00 87.56 135 THR A C 1
ATOM 1043 O O . THR A 1 135 ? -4.581 6.453 22.966 1.00 87.56 135 THR A O 1
ATOM 1046 N N . LEU A 1 136 ? -5.711 5.151 21.483 1.00 89.06 136 LEU A N 1
ATOM 1047 C CA . LEU A 1 136 ? -4.629 4.557 20.724 1.00 89.06 136 LEU A CA 1
ATOM 1048 C C . LEU A 1 136 ? -4.477 5.240 19.366 1.00 89.06 136 LEU A C 1
ATOM 1050 O O . LEU A 1 136 ? -3.378 5.674 19.014 1.00 89.06 136 LEU A O 1
ATOM 1054 N N . MET A 1 137 ? -5.574 5.362 18.611 1.00 88.12 137 MET A N 1
ATOM 1055 C CA . MET A 1 137 ? -5.522 6.016 17.306 1.00 88.12 137 MET A CA 1
ATOM 1056 C C . MET A 1 137 ? -5.340 7.526 17.504 1.00 88.12 137 MET A C 1
ATOM 1058 O O . MET A 1 137 ? -5.879 8.130 18.432 1.00 88.12 137 MET A O 1
ATOM 1062 N N . GLY A 1 138 ? -4.565 8.154 16.621 1.00 84.12 138 GLY A N 1
ATOM 1063 C CA . GLY A 1 138 ? -4.117 9.548 16.745 1.00 84.12 138 GLY A CA 1
ATOM 1064 C C . GLY A 1 138 ? -2.774 9.693 17.474 1.00 84.12 138 GLY A C 1
ATOM 1065 O O . GLY A 1 138 ? -2.203 10.785 17.494 1.00 84.12 138 GLY A O 1
ATOM 1066 N N . LYS A 1 139 ? -2.255 8.603 18.059 1.00 90.56 139 LYS A N 1
ATOM 1067 C CA . LYS A 1 139 ? -0.962 8.554 18.762 1.00 90.56 139 LYS A CA 1
ATOM 1068 C C . LYS A 1 139 ? 0.053 7.609 18.122 1.00 90.56 139 LYS A C 1
ATOM 1070 O O . LYS A 1 139 ? 1.145 7.467 18.674 1.00 90.56 139 LYS A O 1
ATOM 1075 N N . LEU A 1 140 ? -0.297 6.966 17.006 1.00 91.19 140 LEU A N 1
ATOM 1076 C CA . LEU A 1 140 ? 0.633 6.124 16.262 1.00 91.19 140 LEU A CA 1
ATOM 1077 C C . LEU A 1 140 ? 1.788 6.983 15.758 1.00 91.19 140 LEU A C 1
ATOM 1079 O O . LEU A 1 140 ? 1.566 8.100 15.279 1.00 91.19 140 LEU A O 1
ATOM 1083 N N . ASP A 1 141 ? 3.003 6.471 15.902 1.00 90.50 141 ASP A N 1
ATOM 1084 C CA . ASP A 1 141 ? 4.210 7.179 15.492 1.00 90.50 141 ASP A CA 1
ATOM 1085 C C . ASP A 1 141 ? 4.427 7.028 13.968 1.00 90.50 141 ASP A C 1
ATOM 1087 O O . ASP A 1 141 ? 4.567 5.909 13.468 1.00 90.50 141 ASP A O 1
ATOM 1091 N N . PRO A 1 142 ? 4.431 8.129 13.191 1.00 89.12 142 PRO A N 1
ATOM 1092 C CA . PRO A 1 142 ? 4.594 8.051 11.741 1.00 89.12 142 PRO A CA 1
ATOM 1093 C C . PRO A 1 142 ? 6.005 7.632 11.308 1.00 89.12 142 PRO A C 1
ATOM 1095 O O . PRO A 1 142 ? 6.197 7.241 10.161 1.00 89.12 142 PRO A O 1
ATOM 1098 N N . GLU A 1 143 ? 6.991 7.698 12.202 1.00 89.44 143 GLU A N 1
ATOM 1099 C CA . GLU A 1 143 ? 8.391 7.396 11.911 1.00 89.44 143 GLU A CA 1
ATOM 1100 C C . GLU A 1 143 ? 8.782 5.990 12.369 1.00 89.44 143 GLU A C 1
ATOM 1102 O O . GLU A 1 143 ? 9.468 5.282 11.633 1.00 89.44 143 GLU A O 1
ATOM 1107 N N . ASN A 1 144 ? 8.355 5.577 13.567 1.00 91.69 144 ASN A N 1
ATOM 1108 C CA . ASN A 1 144 ? 8.740 4.290 14.156 1.00 91.69 144 ASN A CA 1
ATOM 1109 C C . ASN A 1 144 ? 7.582 3.664 14.933 1.00 91.69 144 ASN A C 1
ATOM 1111 O O . ASN A 1 144 ? 7.366 3.966 16.108 1.00 91.69 144 ASN A O 1
ATOM 1115 N N . GLU A 1 145 ? 6.853 2.753 14.300 1.00 93.50 145 GLU A N 1
ATOM 1116 C CA . GLU A 1 145 ? 5.688 2.130 14.918 1.00 93.50 145 GLU A CA 1
ATOM 1117 C C . GLU A 1 145 ? 5.465 0.721 14.384 1.00 93.50 145 GLU A C 1
ATOM 1119 O O . GLU A 1 145 ? 5.934 0.334 13.313 1.00 93.50 145 GLU A O 1
ATOM 1124 N N . VAL A 1 146 ? 4.756 -0.062 15.185 1.00 95.25 146 VAL A N 1
ATOM 1125 C CA . VAL A 1 146 ? 4.382 -1.431 14.869 1.00 95.25 146 VAL A CA 1
ATOM 1126 C C . VAL A 1 146 ? 2.910 -1.621 15.181 1.00 95.25 146 VAL A C 1
ATOM 1128 O O . VAL A 1 146 ? 2.410 -1.156 16.204 1.00 95.25 146 VAL A O 1
ATOM 1131 N N . VAL A 1 147 ? 2.217 -2.315 14.293 1.00 95.94 147 VAL A N 1
ATOM 1132 C CA . VAL A 1 147 ? 0.826 -2.714 14.454 1.00 95.94 147 VAL A CA 1
ATOM 1133 C C . VAL A 1 147 ? 0.777 -4.227 14.348 1.00 95.94 147 VAL A C 1
ATOM 1135 O O . VAL A 1 147 ? 1.224 -4.805 13.362 1.00 95.94 147 VAL A O 1
ATOM 1138 N N . VAL A 1 148 ? 0.241 -4.863 15.380 1.00 96.00 148 VAL A N 1
ATOM 1139 C CA . VAL A 1 148 ? 0.108 -6.313 15.485 1.00 96.00 148 VAL A CA 1
ATOM 1140 C C . VAL A 1 148 ? -1.365 -6.646 15.637 1.00 96.00 148 VAL A C 1
ATOM 1142 O O . VAL A 1 148 ? -2.024 -6.177 16.566 1.00 96.00 148 VAL A O 1
ATOM 1145 N N . LEU A 1 149 ? -1.880 -7.471 14.738 1.00 95.75 149 LEU A N 1
ATOM 1146 C CA . LEU A 1 149 ? -3.203 -8.058 14.836 1.00 95.75 149 LEU A CA 1
ATOM 1147 C C . LEU A 1 149 ? -3.102 -9.369 15.613 1.00 95.75 149 LEU A C 1
ATOM 1149 O O . LEU A 1 149 ? -2.376 -10.284 15.219 1.00 95.75 149 LEU A O 1
ATOM 1153 N N . LYS A 1 150 ? -3.846 -9.463 16.716 1.00 95.00 150 LYS A N 1
ATOM 1154 C CA . LYS A 1 150 ? -3.909 -10.671 17.538 1.00 95.00 150 LYS A CA 1
ATOM 1155 C C . LYS A 1 150 ? -5.321 -11.211 17.658 1.00 95.00 150 LYS A C 1
ATOM 1157 O O . LYS A 1 150 ? -6.285 -10.445 17.693 1.00 95.00 150 LYS A O 1
ATOM 1162 N N . LYS A 1 151 ? -5.406 -12.528 17.831 1.00 94.06 151 LYS A N 1
ATOM 1163 C CA . LYS A 1 151 ? -6.604 -13.236 18.281 1.00 94.06 151 LYS A CA 1
ATOM 1164 C C . LYS A 1 151 ? -6.276 -13.938 19.596 1.00 94.06 151 LYS A C 1
ATOM 1166 O O . LYS A 1 151 ? -5.455 -14.852 19.639 1.00 94.06 151 LYS A O 1
ATOM 1171 N N . GLY A 1 152 ? -6.848 -13.464 20.699 1.00 91.12 152 GLY A N 1
ATOM 1172 C CA . GLY A 1 152 ? -6.359 -13.824 22.030 1.00 91.12 152 GLY A CA 1
ATOM 1173 C C . GLY A 1 152 ? -4.885 -13.423 22.199 1.00 91.12 152 GLY A C 1
ATOM 1174 O O . GLY A 1 152 ? -4.551 -12.238 22.144 1.00 91.12 152 GLY A O 1
ATOM 1175 N N . ASN A 1 153 ? -3.998 -14.405 22.384 1.00 90.56 153 ASN A N 1
ATOM 1176 C CA . ASN A 1 153 ? -2.551 -14.178 22.524 1.00 90.56 153 ASN A CA 1
ATOM 1177 C C . ASN A 1 153 ? -1.742 -14.478 21.254 1.00 90.56 153 ASN A C 1
ATOM 1179 O O . ASN A 1 153 ? -0.553 -14.160 21.214 1.00 90.56 153 ASN A O 1
ATOM 1183 N N . GLU A 1 154 ? -2.368 -15.065 20.236 1.00 91.75 154 GLU A N 1
ATOM 1184 C CA . GLU A 1 154 ? -1.721 -15.432 18.979 1.00 91.75 154 GLU A CA 1
ATOM 1185 C C . GLU A 1 154 ? -1.554 -14.204 18.081 1.00 91.75 154 GLU A C 1
ATOM 1187 O O . GLU A 1 154 ? -2.480 -13.401 17.951 1.00 91.75 154 GLU A O 1
ATOM 1192 N N . ILE A 1 155 ? -0.371 -14.054 17.479 1.00 92.38 155 ILE A N 1
ATOM 1193 C CA . ILE A 1 155 ? -0.130 -13.065 16.424 1.00 92.38 155 ILE A CA 1
ATOM 1194 C C . ILE A 1 155 ? -0.624 -13.660 15.116 1.00 92.38 155 ILE A C 1
ATOM 1196 O O . ILE A 1 155 ? -0.115 -14.689 14.687 1.00 92.38 155 ILE A O 1
ATOM 1200 N N . VAL A 1 156 ? -1.598 -12.989 14.511 1.00 91.75 156 VAL A N 1
ATOM 1201 C CA . VAL A 1 156 ? -2.176 -13.374 13.221 1.00 91.75 156 VAL A CA 1
ATOM 1202 C C . VAL A 1 156 ? -1.514 -12.590 12.096 1.00 91.75 156 VAL A C 1
ATOM 1204 O O . VAL A 1 156 ? -1.168 -13.143 11.068 1.00 91.75 156 VAL A O 1
ATOM 1207 N N . ASP A 1 157 ? -1.307 -11.288 12.290 1.00 92.44 157 ASP A N 1
ATOM 1208 C CA . ASP A 1 157 ? -0.639 -10.454 11.295 1.00 92.44 157 ASP A CA 1
ATOM 1209 C C . ASP A 1 157 ? 0.118 -9.313 11.974 1.00 92.44 157 ASP A C 1
ATOM 1211 O O . ASP A 1 157 ? -0.174 -8.937 13.113 1.00 92.44 157 ASP A O 1
ATOM 1215 N N . GLN A 1 158 ? 1.099 -8.749 11.284 1.00 93.56 158 GLN A N 1
ATOM 1216 C CA . GLN A 1 158 ? 1.895 -7.644 11.791 1.00 93.56 158 GLN A CA 1
ATOM 1217 C C . GLN A 1 158 ? 2.446 -6.785 10.658 1.00 93.56 158 GLN A C 1
ATOM 1219 O O . GLN A 1 158 ? 2.729 -7.257 9.560 1.00 93.56 158 GLN A O 1
ATOM 1224 N N . VAL A 1 159 ? 2.649 -5.509 10.958 1.00 93.88 159 VAL A N 1
ATOM 1225 C CA . VAL A 1 159 ? 3.419 -4.595 10.124 1.00 93.88 159 VAL A CA 1
ATOM 1226 C C . VAL A 1 159 ? 4.169 -3.628 11.022 1.00 93.88 159 VAL A C 1
ATOM 1228 O O . VAL A 1 159 ? 3.618 -3.106 11.989 1.00 93.88 159 VAL A O 1
ATOM 1231 N N . GLY A 1 160 ? 5.441 -3.396 10.727 1.00 93.56 160 GLY A N 1
ATOM 1232 C CA . GLY A 1 160 ? 6.247 -2.412 11.437 1.00 93.56 160 GLY A CA 1
ATOM 1233 C C . GLY A 1 160 ? 7.077 -1.601 10.466 1.00 93.56 160 GLY A C 1
ATOM 1234 O O . GLY A 1 160 ? 7.562 -2.140 9.473 1.00 93.56 160 GLY A O 1
ATOM 1235 N N . TRP A 1 161 ? 7.257 -0.319 10.755 1.00 92.94 161 TRP A N 1
ATOM 1236 C CA . TRP A 1 161 ? 8.054 0.589 9.937 1.00 92.94 161 TRP A CA 1
ATOM 1237 C C . TRP A 1 161 ? 9.060 1.371 10.771 1.00 92.94 161 TRP A C 1
ATOM 1239 O O . TRP A 1 161 ? 8.920 1.515 11.986 1.00 92.94 161 TRP A O 1
ATOM 1249 N N . GLY A 1 162 ? 10.102 1.855 10.101 1.00 89.12 162 GLY A N 1
ATOM 1250 C CA . GLY A 1 162 ? 11.226 2.499 10.770 1.00 89.12 162 GLY A CA 1
ATOM 1251 C C . GLY A 1 162 ? 12.095 1.494 11.528 1.00 89.12 162 GLY A C 1
ATOM 1252 O O . GLY A 1 162 ? 12.280 0.356 11.095 1.00 89.12 162 GLY A O 1
ATOM 1253 N N . ASN A 1 163 ? 12.664 1.931 12.651 1.00 88.69 163 ASN A N 1
ATOM 1254 C CA . ASN A 1 163 ? 13.604 1.151 13.450 1.00 88.69 163 ASN A CA 1
ATOM 1255 C C . ASN A 1 163 ? 12.905 0.470 14.637 1.00 88.69 163 ASN A C 1
ATOM 1257 O O . ASN A 1 163 ? 12.816 1.025 15.736 1.00 88.69 163 ASN A O 1
ATOM 1261 N N . ILE A 1 164 ? 12.415 -0.753 14.421 1.00 90.06 164 ILE A N 1
ATOM 1262 C CA . ILE A 1 164 ? 11.738 -1.535 15.461 1.00 90.06 164 ILE A CA 1
ATOM 1263 C C . ILE A 1 164 ? 12.769 -2.232 16.355 1.00 90.06 164 ILE A C 1
ATOM 1265 O O . ILE A 1 164 ? 13.428 -3.193 15.950 1.00 90.06 164 ILE A O 1
ATOM 1269 N N . THR A 1 165 ? 12.884 -1.773 17.603 1.00 91.00 165 THR A N 1
ATOM 1270 C CA . THR A 1 165 ? 13.851 -2.309 18.571 1.00 91.00 165 THR A CA 1
ATOM 1271 C C . THR A 1 165 ? 13.509 -3.734 19.012 1.00 91.00 165 THR A C 1
ATOM 1273 O O . THR A 1 165 ? 12.343 -4.126 19.089 1.00 91.00 165 THR A O 1
ATOM 1276 N N . ALA A 1 166 ? 14.531 -4.517 19.371 1.00 91.25 166 ALA A N 1
ATOM 1277 C CA . ALA A 1 166 ? 14.343 -5.868 19.907 1.00 91.25 166 ALA A CA 1
ATOM 1278 C C . ALA A 1 166 ? 13.510 -5.878 21.204 1.00 91.25 166 ALA A C 1
ATOM 1280 O O . ALA A 1 166 ? 12.710 -6.784 21.419 1.00 91.25 166 ALA A O 1
ATOM 1281 N N . GLU A 1 167 ? 13.644 -4.846 22.042 1.00 92.31 167 GLU A N 1
ATOM 1282 C CA . GLU A 1 167 ? 12.831 -4.674 23.251 1.00 92.31 167 GLU A CA 1
ATOM 1283 C C . GLU A 1 167 ? 11.337 -4.569 22.918 1.00 92.31 167 GLU A C 1
ATOM 1285 O O . GLU A 1 167 ? 10.512 -5.242 23.538 1.00 92.31 167 GLU A O 1
ATOM 1290 N N . LEU A 1 168 ? 10.986 -3.776 21.899 1.00 90.88 168 LEU A N 1
ATOM 1291 C CA . LEU A 1 168 ? 9.605 -3.628 21.457 1.00 90.88 168 LEU A CA 1
ATOM 1292 C C . LEU A 1 168 ? 9.055 -4.942 20.890 1.00 90.88 168 LEU A C 1
ATOM 1294 O O . LEU A 1 168 ? 7.941 -5.330 21.243 1.00 90.88 168 LEU A O 1
ATOM 1298 N N . LYS A 1 169 ? 9.845 -5.659 20.080 1.00 92.88 169 LYS A N 1
ATOM 1299 C CA . LYS A 1 169 ? 9.467 -6.985 19.560 1.00 92.88 169 LYS A CA 1
ATOM 1300 C C . LYS A 1 169 ? 9.181 -7.966 20.696 1.00 92.88 169 LYS A C 1
ATOM 1302 O O . LYS A 1 169 ? 8.111 -8.573 20.719 1.00 92.88 169 LYS A O 1
ATOM 1307 N N . ASN A 1 170 ? 10.079 -8.043 21.679 1.00 93.50 170 ASN A N 1
ATOM 1308 C CA . ASN A 1 170 ? 9.934 -8.915 22.844 1.00 93.50 170 ASN A CA 1
ATOM 1309 C C . ASN A 1 170 ? 8.688 -8.567 23.665 1.00 93.50 170 ASN A C 1
ATOM 1311 O O . ASN A 1 170 ? 7.921 -9.458 24.023 1.00 93.50 170 ASN A O 1
ATOM 1315 N N . ARG A 1 171 ? 8.438 -7.274 23.913 1.00 93.12 171 ARG A N 1
ATOM 1316 C CA . ARG A 1 171 ? 7.244 -6.811 24.636 1.00 93.12 171 ARG A CA 1
ATOM 1317 C C . ARG A 1 171 ? 5.947 -7.201 23.928 1.00 93.12 171 ARG A C 1
ATOM 1319 O O . ARG A 1 171 ? 4.952 -7.494 24.586 1.00 93.12 171 ARG A O 1
ATOM 1326 N N . LEU A 1 172 ? 5.948 -7.193 22.598 1.00 92.50 172 LEU A N 1
ATOM 1327 C CA . LEU A 1 172 ? 4.783 -7.537 21.786 1.00 92.50 172 LEU A CA 1
ATOM 1328 C C . LEU A 1 172 ? 4.677 -9.037 21.481 1.00 92.50 172 LEU A C 1
ATOM 1330 O O . LEU A 1 172 ? 3.639 -9.475 20.980 1.00 92.50 172 LEU A O 1
ATOM 1334 N N . GLY A 1 173 ? 5.692 -9.830 21.834 1.00 91.75 173 GLY A N 1
ATOM 1335 C CA . GLY A 1 173 ? 5.752 -11.267 21.565 1.00 91.75 173 GLY A CA 1
ATOM 1336 C C . GLY A 1 173 ? 6.002 -11.605 20.093 1.00 91.75 173 GLY A C 1
ATOM 1337 O O . GLY A 1 173 ? 5.612 -12.679 19.649 1.00 91.75 173 GLY A O 1
ATOM 1338 N N . ILE A 1 174 ? 6.601 -10.686 19.333 1.00 91.31 174 ILE A N 1
ATOM 1339 C CA . ILE A 1 174 ? 6.915 -10.873 17.915 1.00 91.31 174 ILE A CA 1
ATOM 1340 C C . ILE A 1 174 ? 8.138 -11.786 17.794 1.00 91.31 174 ILE A C 1
ATOM 1342 O O . ILE A 1 174 ? 9.220 -11.441 18.269 1.00 91.31 174 ILE A O 1
ATOM 1346 N N . THR A 1 175 ? 7.968 -12.949 17.164 1.00 85.12 175 THR A N 1
ATOM 1347 C CA . THR A 1 175 ? 9.022 -13.969 17.015 1.00 85.12 175 THR A CA 1
ATOM 1348 C C . THR A 1 175 ? 9.636 -14.018 15.617 1.00 85.12 175 THR A C 1
ATOM 1350 O O . THR A 1 175 ? 10.707 -14.598 15.449 1.00 85.12 175 THR A O 1
ATOM 1353 N N . ASN A 1 176 ? 8.988 -13.411 14.619 1.00 82.94 176 ASN A N 1
ATOM 1354 C CA . ASN A 1 176 ? 9.478 -13.324 13.248 1.00 82.94 176 ASN A CA 1
ATOM 1355 C C . ASN A 1 176 ? 9.497 -11.868 12.760 1.00 82.94 176 ASN A C 1
ATOM 1357 O O . ASN A 1 176 ? 8.726 -11.028 13.222 1.00 82.94 176 ASN A O 1
ATOM 1361 N N . ASP A 1 177 ? 10.378 -11.580 11.804 1.00 78.38 177 ASP A N 1
ATOM 1362 C CA . ASP A 1 177 ? 10.551 -10.236 11.242 1.00 78.38 177 ASP A CA 1
ATOM 1363 C C . ASP A 1 177 ? 9.710 -10.004 9.978 1.00 78.38 177 ASP A C 1
ATOM 1365 O O . ASP A 1 177 ? 9.961 -9.079 9.203 1.00 78.38 177 ASP A O 1
ATOM 1369 N N . VAL A 1 178 ? 8.690 -10.838 9.756 1.00 75.44 178 VAL A N 1
ATOM 1370 C CA . VAL A 1 178 ? 7.826 -10.729 8.581 1.00 75.44 178 VAL A CA 1
ATOM 1371 C C . VAL A 1 178 ? 7.104 -9.382 8.624 1.00 75.44 178 VAL A C 1
ATOM 1373 O O . VAL A 1 178 ? 6.528 -9.010 9.645 1.00 75.44 178 VAL A O 1
ATOM 1376 N N . HIS A 1 179 ? 7.195 -8.632 7.521 1.00 81.62 179 HIS A N 1
ATOM 1377 C CA . HIS A 1 179 ? 6.632 -7.283 7.367 1.00 81.62 179 HIS A CA 1
ATOM 1378 C C . HIS A 1 179 ? 7.084 -6.253 8.421 1.00 81.62 179 HIS A C 1
ATOM 1380 O O . HIS A 1 179 ? 6.440 -5.218 8.596 1.00 81.62 179 HIS A O 1
ATOM 1386 N N . LEU A 1 180 ? 8.213 -6.487 9.093 1.00 82.62 180 LEU A N 1
ATOM 1387 C CA . LEU A 1 180 ? 8.857 -5.479 9.934 1.00 82.62 180 LEU A CA 1
ATOM 1388 C C . LEU A 1 180 ? 9.835 -4.631 9.115 1.00 82.62 180 LEU A C 1
ATOM 1390 O O . LEU A 1 180 ? 10.224 -5.000 8.006 1.00 82.62 180 LEU A O 1
ATOM 1394 N N . ASN A 1 181 ? 10.233 -3.489 9.677 1.00 84.00 181 ASN A N 1
ATOM 1395 C CA . ASN A 1 181 ? 11.196 -2.549 9.095 1.00 84.00 181 ASN A CA 1
ATOM 1396 C C . ASN A 1 181 ? 10.816 -2.052 7.688 1.00 84.00 181 ASN A C 1
ATOM 1398 O O . ASN A 1 181 ? 11.679 -1.809 6.844 1.00 84.00 181 ASN A O 1
ATOM 1402 N N . GLN A 1 182 ? 9.517 -1.900 7.427 1.00 87.00 182 GLN A N 1
ATOM 1403 C CA . GLN A 1 182 ? 9.037 -1.207 6.239 1.00 87.00 182 GLN A CA 1
ATOM 1404 C C . GLN A 1 182 ? 9.508 0.253 6.255 1.00 87.00 182 GLN A C 1
ATOM 1406 O O . GLN A 1 182 ? 9.833 0.825 7.301 1.00 87.00 182 GLN A O 1
ATOM 1411 N N . SER A 1 183 ? 9.523 0.883 5.082 1.00 85.31 183 SER A N 1
ATOM 1412 C CA . SER A 1 183 ? 9.728 2.330 5.020 1.00 85.31 183 SER A CA 1
ATOM 1413 C C . SER A 1 183 ? 8.584 3.044 5.739 1.00 85.31 183 SER A C 1
ATOM 1415 O O . SER A 1 183 ? 7.427 2.650 5.618 1.00 85.31 183 SER A O 1
ATOM 1417 N N . ALA A 1 184 ? 8.915 4.084 6.501 1.00 86.50 184 ALA A N 1
ATOM 1418 C CA . ALA A 1 184 ? 7.921 4.899 7.184 1.00 86.50 184 ALA A CA 1
ATOM 1419 C C . ALA A 1 184 ? 7.022 5.624 6.158 1.00 86.50 184 ALA A C 1
ATOM 1421 O O . ALA A 1 184 ? 7.556 6.213 5.208 1.00 86.50 184 ALA A O 1
ATOM 1422 N N . PRO A 1 185 ? 5.685 5.620 6.323 1.00 84.69 185 PRO A N 1
ATOM 1423 C CA . PRO A 1 185 ? 4.770 6.375 5.471 1.00 84.69 185 PRO A CA 1
ATOM 1424 C C . PRO A 1 185 ? 4.846 7.877 5.795 1.00 84.69 185 PRO A C 1
ATOM 1426 O O . PRO A 1 185 ? 4.008 8.446 6.491 1.00 84.69 185 PRO A O 1
ATOM 1429 N N . LYS A 1 186 ? 5.897 8.537 5.298 1.00 77.69 186 LYS A N 1
ATOM 1430 C CA . LYS A 1 186 ? 6.192 9.948 5.584 1.00 77.69 186 LYS A CA 1
ATOM 1431 C C . LYS A 1 186 ? 5.386 10.893 4.696 1.00 77.69 186 LYS A C 1
ATOM 1433 O O . LYS A 1 186 ? 5.866 11.317 3.650 1.00 77.69 186 LYS A O 1
ATOM 1438 N N . GLY A 1 187 ? 4.187 11.287 5.111 1.00 78.44 187 GLY A N 1
ATOM 1439 C CA . GLY A 1 187 ? 3.472 12.361 4.421 1.00 78.44 187 GLY A CA 1
ATOM 1440 C C . GLY A 1 187 ? 2.017 12.516 4.831 1.00 78.44 187 GLY A C 1
ATOM 1441 O O . GLY A 1 187 ? 1.450 11.676 5.522 1.00 78.44 187 GLY A O 1
ATOM 1442 N N . ALA A 1 188 ? 1.404 13.619 4.397 1.00 79.94 188 ALA A N 1
ATOM 1443 C CA . ALA A 1 188 ? -0.008 13.891 4.660 1.00 79.94 188 ALA A CA 1
ATOM 1444 C C . ALA A 1 188 ? -0.943 12.947 3.891 1.00 79.94 188 ALA A C 1
ATOM 1446 O O . ALA A 1 188 ? -2.040 12.672 4.358 1.00 79.94 188 ALA A O 1
ATOM 1447 N N . ASP A 1 189 ? -0.507 12.402 2.760 1.00 83.94 189 ASP A N 1
ATOM 1448 C CA . ASP A 1 189 ? -1.293 11.475 1.943 1.00 83.94 189 ASP A CA 1
ATOM 1449 C C . ASP A 1 189 ? -0.484 10.228 1.602 1.00 83.94 189 ASP A C 1
ATOM 1451 O O . ASP A 1 189 ? -0.559 9.699 0.499 1.00 83.94 189 ASP A O 1
ATOM 1455 N N . ILE A 1 190 ? 0.309 9.758 2.565 1.00 85.94 190 ILE A N 1
ATOM 1456 C CA . ILE A 1 190 ? 1.050 8.513 2.426 1.00 85.94 190 ILE A CA 1
ATOM 1457 C C . ILE A 1 190 ? 0.506 7.485 3.408 1.00 85.94 190 ILE A C 1
ATOM 1459 O O . ILE A 1 190 ? 0.384 7.761 4.599 1.00 85.94 190 ILE A O 1
ATOM 1463 N N . SER A 1 191 ? 0.186 6.299 2.906 1.00 90.25 191 SER A N 1
ATOM 1464 C CA . SER A 1 191 ? -0.161 5.133 3.715 1.00 90.25 191 SER A CA 1
ATOM 1465 C C . SER A 1 191 ? 0.754 3.956 3.401 1.00 90.25 191 SER A C 1
ATOM 1467 O O . SER A 1 191 ? 1.465 3.929 2.393 1.00 90.25 191 SER A O 1
ATOM 1469 N N . LEU A 1 192 ? 0.764 2.990 4.312 1.00 90.12 192 LEU A N 1
ATOM 1470 C CA . LEU A 1 192 ? 1.424 1.708 4.141 1.00 90.12 192 LEU A CA 1
ATOM 1471 C C . LEU A 1 192 ? 0.335 0.651 3.975 1.00 90.12 192 LEU A C 1
ATOM 1473 O O . LEU A 1 192 ? -0.400 0.376 4.922 1.00 90.12 192 LEU A O 1
ATOM 1477 N N . GLY A 1 193 ? 0.213 0.059 2.790 1.00 88.50 193 GLY A N 1
ATOM 1478 C CA . GLY A 1 193 ? -0.855 -0.898 2.510 1.00 88.50 193 GLY A CA 1
ATOM 1479 C C . GLY A 1 193 ? -0.391 -2.107 1.715 1.00 88.50 193 GLY A C 1
ATOM 1480 O O . GLY A 1 193 ? 0.646 -2.083 1.052 1.00 88.50 193 GLY A O 1
ATOM 1481 N N . ARG A 1 194 ? -1.167 -3.189 1.765 1.00 82.88 194 ARG A N 1
ATOM 1482 C CA . ARG A 1 194 ? -0.883 -4.407 1.003 1.00 82.88 194 ARG A CA 1
ATOM 1483 C C . ARG A 1 194 ? -1.256 -4.226 -0.463 1.00 82.88 194 ARG A C 1
ATOM 1485 O O . ARG A 1 194 ? -2.418 -3.992 -0.798 1.00 82.88 194 ARG A O 1
ATOM 1492 N N . THR A 1 195 ? -0.282 -4.415 -1.349 1.00 71.38 195 THR A N 1
ATOM 1493 C CA . THR A 1 195 ? -0.534 -4.494 -2.794 1.00 71.38 195 THR A CA 1
ATOM 1494 C C . THR A 1 195 ? -0.737 -5.960 -3.176 1.00 71.38 195 THR A C 1
ATOM 1496 O O . THR A 1 195 ? 0.127 -6.771 -2.851 1.00 71.38 195 THR A O 1
ATOM 1499 N N . PRO A 1 196 ? -1.841 -6.353 -3.842 1.00 61.81 196 PRO A N 1
ATOM 1500 C CA . PRO A 1 196 ? -2.043 -7.743 -4.248 1.00 61.81 196 PRO A CA 1
ATOM 1501 C C . PRO A 1 196 ? -0.914 -8.235 -5.153 1.00 61.81 196 PRO A C 1
ATOM 1503 O O . PRO A 1 196 ? -0.507 -7.527 -6.083 1.00 61.81 196 PRO A O 1
ATOM 1506 N N . ASN A 1 197 ? -0.458 -9.467 -4.926 1.00 51.44 197 ASN A N 1
ATOM 1507 C CA . ASN A 1 197 ?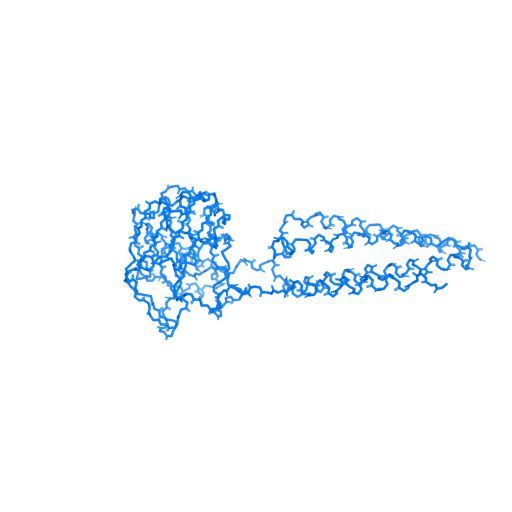 0.483 -10.119 -5.833 1.00 51.44 197 ASN A CA 1
ATOM 1508 C C . ASN A 1 197 ? -0.152 -10.205 -7.234 1.00 51.44 197 ASN A C 1
ATOM 1510 O O . ASN A 1 197 ? -1.264 -10.707 -7.393 1.00 51.44 197 ASN A O 1
ATOM 1514 N N . GLY A 1 198 ? 0.527 -9.657 -8.247 1.00 47.62 198 GLY A N 1
ATOM 1515 C CA . GLY A 1 198 ? 0.051 -9.642 -9.637 1.00 47.62 198 GLY A CA 1
ATOM 1516 C C . GLY A 1 198 ? -0.687 -8.374 -10.088 1.00 47.62 198 GLY A C 1
ATOM 1517 O O . GLY A 1 198 ? -1.140 -8.325 -11.225 1.00 47.62 198 GLY A O 1
ATOM 1518 N N . GLY A 1 199 ? -0.809 -7.328 -9.258 1.00 41.69 199 GLY A N 1
ATOM 1519 C CA . GLY A 1 199 ? -1.188 -5.983 -9.728 1.00 41.69 199 GLY A CA 1
ATOM 1520 C C . GLY A 1 199 ? -2.613 -5.820 -10.294 1.00 41.69 199 GLY A C 1
ATOM 1521 O O . GLY A 1 199 ? -2.907 -4.800 -10.927 1.00 41.69 199 GLY A O 1
ATOM 1522 N N . VAL A 1 200 ? -3.528 -6.778 -10.078 1.00 38.09 200 VAL A N 1
ATOM 1523 C CA . VAL A 1 200 ? -4.918 -6.720 -10.580 1.00 38.09 200 VAL A CA 1
ATOM 1524 C C . VAL A 1 200 ? -5.966 -6.756 -9.455 1.00 38.09 200 VAL A C 1
ATOM 1526 O O . VAL A 1 200 ? -6.527 -7.797 -9.118 1.00 38.09 200 VAL A O 1
ATOM 1529 N N . PHE A 1 201 ? -6.320 -5.573 -8.936 1.00 43.53 201 PHE A N 1
ATOM 1530 C CA . PHE A 1 201 ? -7.658 -5.310 -8.375 1.00 43.53 201 PHE A CA 1
ATOM 1531 C C . PHE A 1 201 ? -8.706 -5.297 -9.510 1.00 43.53 201 PHE A C 1
ATOM 1533 O O . PHE A 1 201 ? -8.369 -4.799 -10.591 1.00 43.53 201 PHE A O 1
ATOM 1540 N N . PRO A 1 202 ? -9.946 -5.807 -9.313 1.00 41.88 202 PRO A N 1
ATOM 1541 C CA . PRO A 1 202 ? -10.597 -6.181 -8.048 1.00 41.88 202 PRO A CA 1
ATOM 1542 C C . PRO A 1 202 ? -10.668 -7.695 -7.760 1.00 41.88 202 PRO A C 1
ATOM 1544 O O . PRO A 1 202 ? -11.516 -8.129 -6.988 1.00 41.88 202 PRO A O 1
ATOM 1547 N N . SER A 1 203 ? -9.807 -8.516 -8.365 1.00 38.34 203 SER A N 1
ATOM 1548 C CA . SER A 1 203 ? -10.037 -9.969 -8.499 1.00 38.34 203 SER A CA 1
ATOM 1549 C C . SER A 1 203 ? -9.914 -10.840 -7.232 1.00 38.34 203 SER A C 1
ATOM 1551 O O . SER A 1 203 ? -9.886 -12.059 -7.348 1.00 38.34 203 SER A O 1
ATOM 1553 N N . GLY A 1 204 ? -9.868 -10.273 -6.021 1.00 43.00 204 GLY A N 1
ATOM 1554 C CA . GLY A 1 204 ? -9.752 -11.084 -4.798 1.00 43.00 204 GLY A CA 1
ATOM 1555 C C . GLY A 1 204 ? -8.435 -11.865 -4.708 1.00 43.00 204 GLY A C 1
ATOM 1556 O O . GLY A 1 204 ? -8.382 -12.904 -4.059 1.00 43.00 204 GLY A O 1
ATOM 1557 N N . GLY A 1 205 ? -7.386 -11.379 -5.382 1.00 46.00 205 GLY A N 1
ATOM 1558 C CA . GLY A 1 205 ? -6.043 -11.937 -5.277 1.00 46.00 205 GLY A CA 1
ATOM 1559 C C . GLY A 1 205 ? -5.516 -11.863 -3.847 1.00 46.00 205 GLY A C 1
ATOM 1560 O O . GLY A 1 205 ? -5.912 -10.993 -3.066 1.00 46.00 205 GLY A O 1
ATOM 1561 N N . LEU A 1 206 ? -4.611 -12.784 -3.522 1.00 53.22 206 LEU A N 1
ATOM 1562 C CA . LEU A 1 206 ? -4.036 -12.889 -2.191 1.00 53.22 206 LEU A CA 1
ATOM 1563 C C . LEU A 1 206 ? -3.386 -11.560 -1.765 1.00 53.22 206 LEU A C 1
ATOM 1565 O O . LEU A 1 206 ? -2.685 -10.935 -2.573 1.00 53.22 206 LEU A O 1
ATOM 1569 N N . PRO A 1 207 ? -3.607 -11.116 -0.519 1.00 56.81 207 PRO A N 1
ATOM 1570 C CA . PRO A 1 207 ? -2.947 -9.939 0.029 1.00 56.81 207 PRO A CA 1
ATOM 1571 C C . PRO A 1 207 ? -1.427 -10.104 -0.075 1.00 56.81 207 PRO A C 1
ATOM 1573 O O . PRO A 1 207 ? -0.858 -11.037 0.484 1.00 56.81 207 PRO A O 1
ATOM 1576 N N . GLY A 1 208 ? -0.780 -9.222 -0.839 1.00 66.31 208 GLY A N 1
ATOM 1577 C CA . GLY A 1 208 ? 0.666 -9.261 -1.048 1.00 66.31 208 GLY A CA 1
ATOM 1578 C C . GLY A 1 208 ? 1.435 -8.498 0.029 1.00 66.31 208 GLY A C 1
ATOM 1579 O O . GLY A 1 208 ? 0.953 -8.286 1.148 1.00 66.31 208 GLY A O 1
ATOM 1580 N N . TYR A 1 209 ? 2.656 -8.093 -0.309 1.00 74.12 209 TYR A N 1
ATOM 1581 C CA . TYR A 1 209 ? 3.539 -7.351 0.588 1.00 74.12 209 TYR A CA 1
ATOM 1582 C C . TYR A 1 209 ? 3.039 -5.921 0.840 1.00 74.12 209 TYR A C 1
ATOM 1584 O O . TYR A 1 209 ? 2.352 -5.323 0.005 1.00 74.12 209 TYR A O 1
ATOM 1592 N N . PHE A 1 210 ? 3.406 -5.371 1.999 1.00 83.12 210 PHE A N 1
ATOM 1593 C CA . PHE A 1 210 ? 3.201 -3.957 2.296 1.00 83.12 210 PHE A CA 1
ATOM 1594 C C . PHE A 1 210 ? 4.082 -3.089 1.397 1.00 83.12 210 PHE A C 1
ATOM 1596 O O . PHE A 1 210 ? 5.274 -3.345 1.239 1.00 83.12 210 PHE A O 1
ATOM 1603 N N . THR A 1 211 ? 3.489 -2.054 0.814 1.00 83.69 211 THR A N 1
ATOM 1604 C CA . THR A 1 211 ? 4.182 -1.038 0.027 1.00 83.69 211 THR A CA 1
ATOM 1605 C C . THR A 1 211 ? 3.646 0.347 0.376 1.00 83.69 211 THR A C 1
ATOM 1607 O O . THR A 1 211 ? 2.568 0.494 0.953 1.00 83.69 211 THR A O 1
ATOM 1610 N N . ILE A 1 212 ? 4.427 1.372 0.046 1.00 84.50 212 ILE A N 1
ATOM 1611 C CA . ILE A 1 212 ? 4.047 2.770 0.247 1.00 84.50 212 ILE A CA 1
ATOM 1612 C C . ILE A 1 212 ? 3.063 3.203 -0.839 1.00 84.50 212 ILE A C 1
ATOM 1614 O O . ILE A 1 212 ? 3.318 2.997 -2.029 1.00 84.50 212 ILE A O 1
ATOM 1618 N N . HIS A 1 213 ? 1.963 3.835 -0.433 1.00 82.88 213 HIS A N 1
ATOM 1619 C CA . HIS A 1 213 ? 0.942 4.381 -1.326 1.00 82.88 213 HIS A CA 1
ATOM 1620 C C . HIS A 1 213 ? 0.850 5.892 -1.159 1.00 82.88 213 HIS A C 1
ATOM 1622 O O . HIS A 1 213 ? 0.788 6.389 -0.043 1.00 82.88 213 HIS A O 1
ATOM 1628 N N . ASN A 1 214 ? 0.799 6.618 -2.278 1.00 83.62 214 ASN A N 1
ATOM 1629 C CA . ASN A 1 214 ? 0.697 8.087 -2.309 1.00 83.62 214 ASN A CA 1
ATOM 1630 C C . ASN A 1 214 ? -0.750 8.593 -2.223 1.00 83.62 214 ASN A C 1
ATOM 1632 O O . ASN A 1 214 ? -1.028 9.768 -2.461 1.00 83.62 214 ASN A O 1
ATOM 1636 N N . THR A 1 215 ? -1.703 7.692 -2.010 1.00 82.75 215 THR A N 1
ATOM 1637 C CA . THR A 1 215 ? -3.111 8.042 -1.875 1.00 82.75 215 THR A CA 1
ATOM 1638 C C . THR A 1 215 ? -3.728 7.079 -0.879 1.00 82.75 215 THR A C 1
ATOM 1640 O O . THR A 1 215 ? -3.930 5.912 -1.220 1.00 82.75 215 THR A O 1
ATOM 1643 N N . PRO A 1 216 ? -4.001 7.536 0.349 1.00 85.38 216 PRO A N 1
ATOM 1644 C CA . PRO A 1 216 ? -4.602 6.685 1.347 1.00 85.38 216 PRO A CA 1
ATOM 1645 C C . PRO A 1 216 ? -6.058 6.394 0.993 1.00 85.38 216 PRO A C 1
ATOM 1647 O O . PRO A 1 216 ? -6.738 7.243 0.418 1.00 85.38 216 PRO A O 1
ATOM 1650 N N . SER A 1 217 ? -6.559 5.221 1.368 1.00 84.12 217 SER A N 1
ATOM 1651 C CA . SER A 1 217 ? -7.806 4.696 0.802 1.00 84.12 217 SER A CA 1
ATOM 1652 C C . SER A 1 217 ? -8.780 4.091 1.818 1.00 84.12 217 SER A C 1
ATOM 1654 O O . SER A 1 217 ? -9.237 2.954 1.657 1.00 84.12 217 SER A O 1
ATOM 1656 N N . PRO A 1 218 ? -9.194 4.868 2.833 1.00 85.44 218 PRO A N 1
ATOM 1657 C CA . PRO A 1 218 ? -9.941 4.341 3.967 1.00 85.44 218 PRO A CA 1
ATOM 1658 C C . PRO A 1 218 ? -11.278 3.721 3.552 1.00 85.44 218 PRO A C 1
ATOM 1660 O O . PRO A 1 218 ? -12.181 4.404 3.074 1.00 85.44 218 PRO A O 1
ATOM 1663 N N . GLY A 1 219 ? -11.416 2.412 3.738 1.00 78.19 219 GLY A N 1
ATOM 1664 C CA . GLY A 1 219 ? -12.612 1.625 3.446 1.00 78.19 219 GLY A CA 1
ATOM 1665 C C . GLY A 1 219 ? -12.883 1.394 1.955 1.00 78.19 219 GLY A C 1
ATOM 1666 O O . GLY A 1 219 ? -13.738 0.574 1.604 1.00 78.19 219 GLY A O 1
ATOM 1667 N N . ILE A 1 220 ? -12.156 2.061 1.059 1.00 73.88 220 ILE A N 1
ATOM 1668 C CA . ILE A 1 220 ? -12.388 2.047 -0.397 1.00 73.88 220 ILE A CA 1
ATOM 1669 C C . ILE A 1 220 ? -11.368 1.181 -1.133 1.00 73.88 220 ILE A C 1
ATOM 1671 O O . ILE A 1 220 ? -11.691 0.621 -2.185 1.00 73.88 220 ILE A O 1
ATOM 1675 N N . GLY A 1 221 ? -10.253 0.876 -0.467 1.00 68.31 221 GLY A N 1
ATOM 1676 C CA . GLY A 1 221 ? -9.228 -0.026 -0.958 1.00 68.31 221 GLY A CA 1
ATOM 1677 C C . GLY A 1 221 ? -8.144 0.708 -1.677 1.00 68.31 221 GLY A C 1
ATOM 1678 O O . GLY A 1 221 ? -8.436 1.660 -2.397 1.00 68.31 221 GLY A O 1
ATOM 1679 N N . VAL A 1 222 ? -6.930 0.197 -1.525 1.00 61.16 222 VAL A N 1
ATOM 1680 C CA . VAL A 1 222 ? -5.742 0.789 -2.116 1.00 61.16 222 VAL A CA 1
ATOM 1681 C C . VAL A 1 222 ? -5.970 0.908 -3.621 1.00 61.16 222 VAL A C 1
ATOM 1683 O O . VAL A 1 222 ? -6.068 -0.126 -4.300 1.00 61.16 222 VAL A O 1
ATOM 1686 N N . PRO A 1 223 ? -6.091 2.134 -4.171 1.00 53.59 223 PRO A N 1
ATOM 1687 C CA . PRO A 1 223 ? -6.085 2.301 -5.610 1.00 53.59 223 PRO A CA 1
ATOM 1688 C C . PRO A 1 223 ? -4.767 1.720 -6.112 1.00 53.59 223 PRO A C 1
ATOM 1690 O O . PRO A 1 223 ? -3.731 1.903 -5.471 1.00 53.59 223 PRO A O 1
ATOM 1693 N N . LYS A 1 224 ? -4.795 0.982 -7.234 1.00 50.66 224 LYS A N 1
ATOM 1694 C CA . LYS A 1 224 ? -3.552 0.474 -7.835 1.00 50.66 224 LYS A CA 1
ATOM 1695 C C . LYS A 1 224 ? -2.533 1.620 -7.849 1.00 50.66 224 LYS A C 1
ATOM 1697 O O . LYS A 1 224 ? -2.936 2.716 -8.251 1.00 50.66 224 LYS A O 1
ATOM 1702 N N . PRO A 1 225 ? -1.269 1.398 -7.435 1.00 46.56 225 PRO A N 1
ATOM 1703 C CA . PRO A 1 225 ? -0.235 2.409 -7.608 1.00 46.56 225 PRO A CA 1
ATOM 1704 C C . PRO A 1 225 ? -0.332 2.894 -9.049 1.00 46.56 225 PRO A C 1
ATOM 1706 O O . PRO A 1 225 ? -0.357 2.061 -9.959 1.00 46.56 225 PRO A O 1
ATOM 1709 N N . ASP A 1 226 ? -0.550 4.204 -9.197 1.00 41.88 226 ASP A N 1
ATOM 1710 C CA . ASP A 1 226 ? -1.044 4.843 -10.412 1.00 41.88 226 ASP A CA 1
ATOM 1711 C C . ASP A 1 226 ? -0.339 4.222 -11.621 1.00 41.88 226 ASP A C 1
ATOM 1713 O O . ASP A 1 226 ? 0.852 4.430 -11.860 1.00 41.88 226 ASP A O 1
ATOM 1717 N N . SER A 1 227 ? -1.061 3.382 -12.367 1.00 42.31 227 SER A N 1
ATOM 1718 C CA . SER A 1 227 ? -0.504 2.627 -13.490 1.00 42.31 227 SER A CA 1
ATOM 1719 C C . SER A 1 227 ? -0.185 3.535 -14.677 1.00 42.31 227 SER A C 1
ATOM 1721 O O . SER A 1 227 ? 0.049 3.044 -15.777 1.00 42.31 227 SER A O 1
ATOM 1723 N N . ARG A 1 228 ? -0.140 4.857 -14.471 1.00 41.69 228 ARG A N 1
ATOM 1724 C CA . ARG A 1 228 ? 0.357 5.849 -15.427 1.00 41.69 228 ARG A CA 1
ATOM 1725 C C . ARG A 1 228 ? 1.818 5.616 -15.825 1.00 41.69 228 ARG A C 1
ATOM 1727 O O . ARG A 1 228 ? 2.237 6.172 -16.830 1.00 41.69 228 ARG A O 1
ATOM 1734 N N . TYR A 1 229 ? 2.551 4.747 -15.120 1.00 41.00 229 TYR A N 1
ATOM 1735 C CA . TYR A 1 229 ? 3.857 4.235 -15.563 1.00 41.00 229 TYR A CA 1
ATOM 1736 C C . TYR A 1 229 ? 3.834 2.801 -16.114 1.00 41.00 229 TYR A C 1
ATOM 1738 O O . TYR A 1 229 ? 4.812 2.367 -16.710 1.00 41.00 229 TYR A O 1
ATOM 1746 N N . ASN A 1 230 ? 2.709 2.088 -16.024 1.00 40.75 230 ASN A N 1
ATOM 1747 C CA . ASN A 1 230 ? 2.516 0.797 -16.683 1.00 40.75 230 ASN A CA 1
ATOM 1748 C C . ASN A 1 230 ? 1.801 1.004 -18.016 1.00 40.75 230 ASN A C 1
ATOM 1750 O O . ASN A 1 230 ? 0.718 0.461 -18.253 1.00 40.75 230 ASN A O 1
ATOM 1754 N N . PHE A 1 231 ? 2.425 1.772 -18.911 1.00 41.53 231 PHE A N 1
ATOM 1755 C CA . PHE A 1 231 ? 2.083 1.703 -20.325 1.00 41.53 231 PHE A CA 1
ATOM 1756 C C . PHE A 1 231 ? 2.565 0.339 -20.856 1.00 41.53 231 PHE A C 1
ATOM 1758 O O . PHE A 1 231 ? 3.638 0.174 -21.423 1.00 41.53 231 PHE A O 1
ATOM 1765 N N . PHE A 1 232 ? 1.720 -0.655 -20.588 1.00 40.69 232 PHE A N 1
ATOM 1766 C CA . PHE A 1 232 ? 1.538 -1.915 -21.295 1.00 40.69 232 PHE A CA 1
ATOM 1767 C C . PHE A 1 232 ? 2.495 -3.101 -21.067 1.00 40.69 232 PHE A C 1
ATOM 1769 O O . PHE A 1 232 ? 2.142 -4.187 -21.516 1.00 40.69 232 PHE A O 1
ATOM 1776 N N . LEU A 1 233 ? 3.648 -2.980 -20.389 1.00 45.41 233 LEU A N 1
ATOM 1777 C CA . LEU A 1 233 ? 4.740 -3.948 -20.626 1.00 45.41 233 LEU A CA 1
ATOM 1778 C C . LEU A 1 233 ? 5.671 -4.309 -19.424 1.00 45.41 233 LEU A C 1
ATOM 1780 O O . LEU A 1 233 ? 6.738 -4.878 -19.624 1.00 45.41 233 LEU A O 1
ATOM 1784 N N . GLY A 1 234 ? 5.297 -4.071 -18.167 1.00 53.25 234 GLY A N 1
ATOM 1785 C CA . GLY A 1 234 ? 6.283 -3.971 -17.066 1.00 53.25 234 GLY A CA 1
ATOM 1786 C C . GLY A 1 234 ? 7.001 -5.228 -16.526 1.00 53.25 234 GLY A C 1
ATOM 1787 O O . GLY A 1 234 ? 7.904 -5.074 -15.723 1.00 53.25 234 GLY A O 1
ATOM 1788 N N . THR A 1 235 ? 6.633 -6.474 -16.849 1.00 61.66 235 THR A N 1
ATOM 1789 C CA . THR A 1 235 ? 7.374 -7.644 -16.289 1.00 61.66 235 THR A CA 1
ATOM 1790 C C . THR A 1 235 ? 7.907 -8.567 -17.366 1.00 61.66 235 THR A C 1
ATOM 1792 O O . THR A 1 235 ? 9.109 -8.792 -17.455 1.00 61.66 235 THR A O 1
ATOM 1795 N N . ILE A 1 236 ? 7.028 -9.072 -18.233 1.00 63.94 236 ILE A N 1
ATOM 1796 C CA . ILE A 1 236 ? 7.449 -9.940 -19.341 1.00 63.94 236 ILE A CA 1
ATOM 1797 C C . ILE A 1 236 ? 8.308 -9.154 -20.324 1.00 63.94 236 ILE A C 1
ATOM 1799 O O . ILE A 1 236 ? 9.316 -9.653 -20.807 1.00 63.94 236 ILE A O 1
ATOM 1803 N N . THR A 1 237 ? 7.933 -7.917 -20.610 1.00 65.50 237 THR A N 1
ATOM 1804 C CA . THR A 1 237 ? 8.623 -7.124 -21.623 1.00 65.50 237 THR A CA 1
ATOM 1805 C C . THR A 1 237 ? 9.898 -6.494 -21.116 1.00 65.50 237 THR A C 1
ATOM 1807 O O . THR A 1 237 ? 10.806 -6.341 -21.916 1.00 65.50 237 THR A O 1
ATOM 1810 N N . ASP A 1 238 ? 10.020 -6.243 -19.815 1.00 68.50 238 ASP A N 1
ATOM 1811 C CA . ASP A 1 238 ? 11.296 -5.882 -19.193 1.00 68.50 238 ASP A CA 1
ATOM 1812 C C . ASP A 1 238 ? 12.290 -7.053 -19.282 1.00 68.50 238 ASP A C 1
ATOM 1814 O O . ASP A 1 238 ? 13.445 -6.868 -19.662 1.00 68.50 238 ASP A O 1
ATOM 1818 N N . ILE A 1 239 ? 11.824 -8.288 -19.044 1.00 71.44 239 ILE A N 1
ATOM 1819 C CA . ILE A 1 239 ? 12.633 -9.502 -19.242 1.00 71.44 239 ILE A CA 1
ATOM 1820 C C . ILE A 1 239 ? 12.987 -9.684 -20.725 1.00 71.44 239 ILE A C 1
ATOM 1822 O O . ILE A 1 239 ? 14.146 -9.933 -21.056 1.00 71.44 239 ILE A O 1
ATOM 1826 N N . ILE A 1 240 ? 12.017 -9.542 -21.634 1.00 79.62 240 ILE A N 1
ATOM 1827 C CA . ILE A 1 240 ? 12.254 -9.634 -23.083 1.00 79.62 240 ILE A CA 1
ATOM 1828 C C . ILE A 1 240 ? 13.206 -8.529 -23.546 1.00 79.62 240 ILE A C 1
ATOM 1830 O O . ILE A 1 240 ? 14.054 -8.796 -24.391 1.00 79.62 240 ILE A O 1
ATOM 1834 N N . ALA A 1 241 ? 13.105 -7.316 -23.002 1.00 77.50 241 ALA A N 1
ATOM 1835 C CA . ALA A 1 241 ? 13.990 -6.205 -23.321 1.00 77.50 241 ALA A CA 1
AT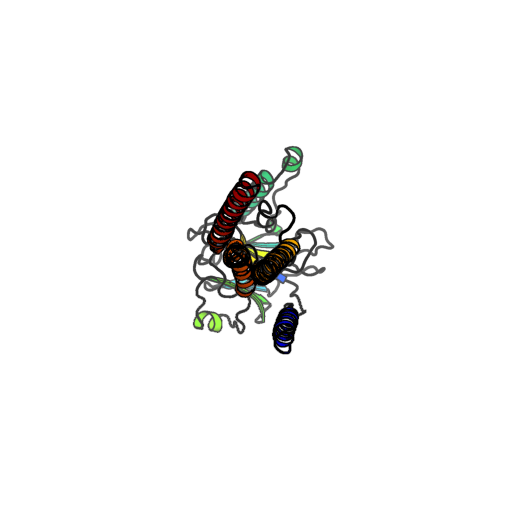OM 1836 C C . ALA A 1 241 ? 15.417 -6.496 -22.854 1.00 77.50 241 ALA A C 1
ATOM 1838 O O . ALA A 1 241 ? 16.334 -6.337 -23.652 1.00 77.50 241 ALA A O 1
ATOM 1839 N N . GLY A 1 242 ? 15.603 -7.011 -21.633 1.00 80.31 242 GLY A N 1
ATOM 1840 C CA . GLY A 1 242 ? 16.922 -7.417 -21.138 1.00 80.31 242 GLY A CA 1
ATOM 1841 C C . GLY A 1 242 ? 17.534 -8.568 -21.946 1.00 80.31 242 GLY A C 1
ATOM 1842 O O . GLY A 1 242 ? 18.702 -8.525 -22.325 1.00 80.31 242 GLY A O 1
ATOM 1843 N N . ILE A 1 243 ? 16.742 -9.588 -22.298 1.00 83.50 243 ILE A N 1
ATOM 1844 C CA . ILE A 1 243 ? 17.203 -10.672 -23.185 1.00 83.50 243 ILE A CA 1
ATOM 1845 C C . ILE A 1 243 ? 17.527 -10.118 -24.580 1.00 83.50 243 ILE A C 1
ATOM 1847 O O . ILE A 1 243 ? 18.545 -10.476 -25.173 1.00 83.50 243 ILE A O 1
ATOM 1851 N N . GLY A 1 244 ? 16.679 -9.234 -25.106 1.00 86.00 244 GLY A N 1
ATOM 1852 C CA . GLY A 1 244 ? 16.856 -8.582 -26.397 1.00 86.00 244 GLY A CA 1
ATOM 1853 C C . GLY A 1 244 ? 18.128 -7.737 -26.453 1.00 86.00 244 GLY A C 1
ATOM 1854 O O . GLY A 1 244 ? 18.875 -7.848 -27.424 1.00 86.00 244 GLY A O 1
ATOM 1855 N N . GLY A 1 245 ? 18.414 -6.964 -25.403 1.00 86.06 245 GLY A N 1
ATOM 1856 C CA . GLY A 1 245 ? 19.637 -6.175 -25.245 1.00 86.06 245 GLY A CA 1
ATOM 1857 C C . GLY A 1 245 ? 20.891 -7.045 -25.302 1.00 86.06 245 GLY A C 1
ATOM 1858 O O . GLY A 1 245 ? 21.771 -6.810 -26.138 1.00 86.06 245 GLY A O 1
ATOM 1859 N N . LEU A 1 246 ? 20.916 -8.137 -24.532 1.00 85.31 246 LEU A N 1
ATOM 1860 C CA . LEU A 1 246 ? 22.021 -9.097 -24.533 1.00 85.31 246 LEU A CA 1
ATOM 1861 C C . LEU A 1 246 ? 22.213 -9.773 -25.896 1.00 85.31 246 LEU A C 1
ATOM 1863 O O . LEU A 1 246 ? 23.347 -9.919 -26.362 1.00 85.31 246 LEU A O 1
ATOM 1867 N N . VAL A 1 247 ? 21.124 -10.168 -26.562 1.00 89.81 247 VAL A N 1
ATOM 1868 C CA . VAL A 1 247 ? 21.181 -10.764 -27.906 1.00 89.81 247 VAL A CA 1
ATOM 1869 C C . VAL A 1 247 ? 21.736 -9.761 -28.918 1.00 89.81 247 VAL A C 1
ATOM 1871 O O . VAL A 1 247 ? 22.634 -10.108 -29.687 1.00 89.81 247 VAL A O 1
ATOM 1874 N N . ILE A 1 248 ? 21.261 -8.513 -28.898 1.00 89.12 248 ILE A N 1
ATOM 1875 C CA . ILE A 1 248 ? 21.753 -7.443 -29.775 1.00 89.12 248 ILE A CA 1
ATOM 1876 C C . ILE A 1 248 ? 23.247 -7.196 -29.532 1.00 89.12 248 ILE A C 1
ATOM 1878 O O . ILE A 1 248 ? 24.022 -7.119 -30.487 1.00 89.12 248 ILE A O 1
ATOM 1882 N N . TRP A 1 249 ? 23.685 -7.136 -28.275 1.00 89.25 249 TRP A N 1
ATOM 1883 C CA . TRP A 1 249 ? 25.097 -6.962 -27.935 1.00 89.25 249 TRP A CA 1
ATOM 1884 C C . TRP A 1 249 ? 25.972 -8.117 -28.453 1.00 89.25 249 TRP A C 1
ATOM 1886 O O . TRP A 1 249 ? 27.017 -7.879 -29.066 1.00 89.25 249 TRP A O 1
ATOM 1896 N N . LEU A 1 250 ? 25.523 -9.370 -28.311 1.00 89.06 250 LEU A N 1
ATOM 1897 C CA . LEU A 1 250 ? 26.220 -10.537 -28.869 1.00 89.06 250 LEU A CA 1
ATOM 1898 C C . LEU A 1 250 ? 26.338 -10.478 -30.399 1.00 89.06 250 LEU A C 1
ATOM 1900 O O . LEU A 1 250 ? 27.372 -10.866 -30.950 1.00 89.06 250 LEU A O 1
ATOM 1904 N N . VAL A 1 251 ? 25.318 -9.967 -31.096 1.00 93.19 251 VAL A N 1
ATOM 1905 C CA . VAL A 1 251 ? 25.367 -9.770 -32.553 1.00 93.19 251 VAL A CA 1
ATOM 1906 C C . VAL A 1 251 ? 26.477 -8.789 -32.936 1.00 93.19 251 VAL A C 1
ATOM 1908 O O . VAL A 1 251 ? 27.249 -9.080 -33.853 1.00 93.19 251 VAL A O 1
ATOM 1911 N N . PHE A 1 252 ? 26.642 -7.679 -32.211 1.00 89.69 252 PHE A N 1
ATOM 1912 C CA . PHE A 1 252 ? 27.751 -6.751 -32.460 1.00 89.69 252 PHE A CA 1
ATOM 1913 C C . PHE A 1 252 ? 29.125 -7.392 -32.242 1.00 89.69 252 PHE A C 1
ATOM 1915 O O . PHE A 1 252 ? 30.036 -7.173 -33.043 1.00 89.69 252 PHE A O 1
ATOM 1922 N N . ILE A 1 253 ? 29.277 -8.239 -31.218 1.00 90.06 253 ILE A N 1
ATOM 1923 C CA . ILE A 1 253 ? 30.517 -9.000 -31.004 1.00 90.06 253 ILE A CA 1
ATOM 1924 C C . ILE A 1 253 ? 30.803 -9.908 -32.203 1.00 90.06 253 ILE A C 1
ATOM 1926 O O . ILE A 1 253 ? 31.936 -9.954 -32.685 1.00 90.06 253 ILE A O 1
ATOM 1930 N N . LEU A 1 254 ? 29.794 -10.618 -32.716 1.00 92.44 254 LEU A N 1
ATOM 1931 C CA . LEU A 1 254 ? 29.955 -11.475 -33.892 1.00 92.44 254 LEU A CA 1
ATOM 1932 C C . LEU A 1 254 ? 30.370 -10.671 -35.128 1.00 92.44 254 LEU A C 1
ATOM 1934 O O . LEU A 1 254 ? 31.306 -11.074 -35.821 1.00 92.44 254 LEU A O 1
ATOM 1938 N N . ILE A 1 255 ? 29.740 -9.518 -35.371 1.00 90.31 255 ILE A N 1
ATOM 1939 C CA . ILE A 1 255 ? 30.106 -8.611 -36.468 1.00 90.31 255 ILE A CA 1
ATOM 1940 C C . ILE A 1 255 ? 31.556 -8.133 -36.311 1.00 90.31 255 ILE A C 1
ATOM 1942 O O . ILE A 1 255 ? 32.328 -8.205 -37.267 1.00 90.31 255 ILE A O 1
ATOM 1946 N N . ALA A 1 256 ? 31.971 -7.727 -35.108 1.00 91.62 256 ALA A N 1
ATOM 1947 C CA . ALA A 1 256 ? 33.347 -7.316 -34.834 1.00 91.62 256 ALA A CA 1
ATOM 1948 C C . ALA A 1 256 ? 34.355 -8.460 -35.067 1.00 91.62 256 ALA A C 1
ATOM 1950 O O . ALA A 1 256 ? 35.424 -8.250 -35.640 1.00 91.62 256 ALA A O 1
ATOM 1951 N N . LEU A 1 257 ? 34.016 -9.697 -34.690 1.00 92.44 257 LEU A N 1
ATOM 1952 C CA . LEU A 1 257 ? 34.858 -10.870 -34.948 1.00 92.44 257 LEU A CA 1
ATOM 1953 C C . LEU A 1 257 ? 34.972 -11.195 -36.443 1.00 92.44 257 LEU A C 1
ATOM 1955 O O . LEU A 1 257 ? 36.051 -11.580 -36.906 1.00 92.44 257 LEU A O 1
ATOM 1959 N N . ILE A 1 258 ? 33.883 -11.038 -37.197 1.00 91.31 258 ILE A N 1
ATOM 1960 C CA . ILE A 1 258 ? 33.880 -11.184 -38.655 1.00 91.31 258 ILE A CA 1
ATOM 1961 C C . ILE A 1 258 ? 34.765 -10.102 -39.280 1.00 91.31 258 ILE A C 1
ATOM 1963 O O . ILE A 1 258 ? 35.658 -10.435 -40.057 1.00 91.31 258 ILE A O 1
ATOM 1967 N N . ALA A 1 259 ? 34.596 -8.839 -38.879 1.00 90.06 259 ALA A N 1
ATOM 1968 C CA . ALA A 1 259 ? 35.416 -7.722 -39.340 1.00 90.06 259 ALA A CA 1
ATOM 1969 C C . ALA A 1 259 ? 36.907 -7.970 -39.063 1.00 90.06 259 ALA A C 1
ATOM 1971 O O . ALA A 1 259 ? 37.727 -7.868 -39.971 1.00 90.06 259 ALA A O 1
ATOM 1972 N N . ARG A 1 260 ? 37.258 -8.425 -37.852 1.00 93.31 260 ARG A N 1
ATOM 1973 C CA . ARG A 1 260 ? 38.634 -8.809 -37.507 1.00 93.31 260 ARG A CA 1
ATOM 1974 C C . ARG A 1 260 ? 39.186 -9.879 -38.448 1.00 93.31 260 ARG A C 1
ATOM 1976 O O . ARG A 1 260 ? 40.348 -9.812 -38.842 1.00 93.31 260 ARG A O 1
ATOM 1983 N N . ARG A 1 261 ? 38.379 -10.886 -38.796 1.00 92.50 261 ARG A N 1
ATOM 1984 C CA . ARG A 1 261 ? 38.795 -11.936 -39.735 1.00 92.50 261 ARG A CA 1
ATOM 1985 C C . ARG A 1 261 ? 39.020 -11.372 -41.138 1.00 92.50 261 ARG A C 1
ATOM 1987 O O . ARG A 1 261 ? 40.001 -11.751 -41.767 1.00 92.50 261 ARG A O 1
ATOM 1994 N N . PHE A 1 262 ? 38.152 -10.478 -41.605 1.00 89.38 262 PHE A N 1
ATOM 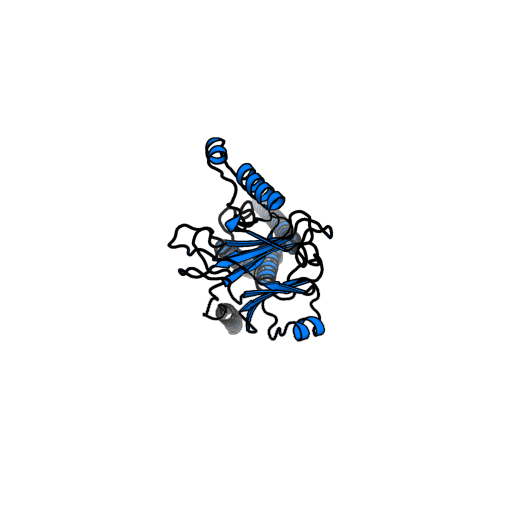1995 C CA . PHE A 1 262 ? 38.332 -9.797 -42.886 1.00 89.38 262 PHE A CA 1
ATOM 1996 C C . PHE A 1 262 ? 39.595 -8.939 -42.910 1.00 89.38 262 PHE A C 1
ATOM 1998 O O . PHE A 1 262 ? 40.342 -9.031 -43.875 1.00 89.38 262 PHE A O 1
ATOM 2005 N N . GLN A 1 263 ? 39.902 -8.204 -41.838 1.00 90.50 263 GLN A N 1
ATOM 2006 C CA . GLN A 1 263 ? 41.142 -7.427 -41.742 1.00 90.50 263 GLN A CA 1
ATOM 2007 C C . GLN A 1 263 ? 42.396 -8.290 -41.910 1.00 90.50 263 GLN A C 1
ATOM 2009 O O . GLN A 1 263 ? 43.347 -7.878 -42.565 1.00 90.50 263 GLN A O 1
ATOM 2014 N N . VAL A 1 264 ? 42.401 -9.497 -41.339 1.00 92.62 264 VAL A N 1
ATOM 2015 C CA . VAL A 1 264 ? 43.534 -10.425 -41.473 1.00 92.62 264 VAL A CA 1
ATOM 2016 C C . VAL A 1 264 ? 43.661 -10.976 -42.897 1.00 92.62 264 VAL A C 1
ATOM 2018 O O . VAL A 1 264 ? 44.769 -11.259 -43.330 1.00 92.62 264 VAL A O 1
ATOM 2021 N N . LEU A 1 265 ? 42.549 -11.149 -43.616 1.00 92.88 265 LEU A N 1
ATOM 2022 C CA . LEU A 1 265 ? 42.549 -11.747 -44.957 1.00 92.88 265 LEU A CA 1
ATOM 2023 C C . LEU A 1 265 ? 42.753 -10.729 -46.083 1.00 92.88 265 LEU A C 1
ATOM 2025 O O . LEU A 1 265 ? 43.380 -11.059 -47.080 1.00 92.88 265 LEU A O 1
ATOM 2029 N N . ALA A 1 266 ? 42.198 -9.528 -45.941 1.00 87.31 266 ALA A N 1
ATOM 2030 C CA . ALA A 1 266 ? 42.246 -8.475 -46.952 1.00 87.31 266 ALA A CA 1
ATOM 2031 C C . ALA A 1 266 ? 43.378 -7.464 -46.711 1.00 87.31 266 ALA A C 1
ATOM 2033 O O . ALA A 1 266 ? 43.527 -6.532 -47.491 1.00 87.31 266 ALA A O 1
ATOM 2034 N N . GLU A 1 267 ? 44.114 -7.595 -45.600 1.00 89.44 267 GLU A N 1
ATOM 2035 C CA . GLU A 1 267 ? 45.155 -6.657 -45.141 1.00 89.44 267 GLU A CA 1
ATOM 2036 C C . GLU A 1 267 ? 44.679 -5.198 -44.982 1.00 89.44 267 GLU A C 1
ATOM 2038 O O . GLU A 1 267 ? 45.473 -4.275 -44.804 1.00 89.44 267 GLU A O 1
ATOM 2043 N N . GLN A 1 268 ? 43.363 -4.973 -44.972 1.00 86.06 268 GLN A N 1
ATOM 2044 C CA . GLN A 1 268 ? 42.752 -3.663 -44.776 1.00 86.06 268 GLN A CA 1
ATOM 2045 C C . GLN A 1 268 ? 42.300 -3.469 -43.328 1.00 86.06 268 GLN A C 1
ATOM 2047 O O . GLN A 1 268 ? 41.771 -4.376 -42.689 1.00 86.06 268 GLN A O 1
ATOM 2052 N N . LYS A 1 269 ? 42.475 -2.259 -42.788 1.00 86.75 269 LYS A N 1
ATOM 2053 C CA . LYS A 1 269 ? 42.053 -1.926 -41.419 1.00 86.75 269 LYS A CA 1
ATOM 2054 C C . LYS A 1 269 ? 40.525 -1.822 -41.345 1.00 86.75 269 LYS A C 1
ATOM 2056 O O . LYS A 1 269 ? 39.949 -0.921 -41.941 1.00 86.75 269 LYS A O 1
ATOM 2061 N N . THR A 1 270 ? 39.873 -2.688 -40.565 1.00 83.38 270 THR A N 1
ATOM 2062 C CA . THR A 1 270 ? 38.400 -2.715 -40.435 1.00 83.38 270 THR A CA 1
ATOM 2063 C C . THR A 1 270 ? 37.888 -2.120 -39.121 1.00 83.38 270 THR A C 1
ATOM 2065 O O . THR A 1 270 ? 36.715 -2.294 -38.804 1.00 83.38 270 THR A O 1
ATOM 2068 N N . PHE A 1 271 ? 38.750 -1.473 -38.324 1.00 89.06 271 PHE A N 1
ATOM 2069 C CA . PHE A 1 271 ? 38.391 -0.801 -37.061 1.00 89.06 271 PHE A CA 1
ATOM 2070 C C . PHE A 1 271 ? 37.504 -1.647 -36.119 1.00 89.06 271 PHE A C 1
ATOM 2072 O O . PHE A 1 271 ? 36.649 -1.124 -35.406 1.00 89.06 271 PHE A O 1
ATOM 2079 N N . TRP A 1 272 ? 37.700 -2.971 -36.109 1.00 90.50 272 TRP A N 1
ATOM 2080 C CA . TRP A 1 272 ? 36.821 -3.927 -35.419 1.00 90.50 272 TRP A CA 1
ATOM 2081 C C . TRP A 1 272 ? 36.738 -3.705 -33.899 1.00 90.50 272 TRP A C 1
ATOM 2083 O O . TRP A 1 272 ? 35.739 -4.058 -33.277 1.00 90.50 272 TRP A O 1
ATOM 2093 N N . GLU A 1 273 ? 37.766 -3.099 -33.308 1.00 92.31 273 GLU A N 1
ATOM 2094 C CA . GLU A 1 273 ? 37.823 -2.734 -31.889 1.00 92.31 273 GLU A CA 1
ATOM 2095 C C . GLU A 1 273 ? 36.703 -1.751 -31.522 1.00 92.31 273 GLU A C 1
ATOM 2097 O O . GLU A 1 273 ? 36.016 -1.927 -30.517 1.00 92.31 273 GLU A O 1
ATOM 2102 N N . TRP A 1 274 ? 36.438 -0.772 -32.391 1.00 89.62 274 TRP A N 1
ATOM 2103 C CA . TRP A 1 274 ? 35.387 0.224 -32.185 1.00 89.62 274 TRP A CA 1
ATOM 2104 C C . TRP A 1 274 ? 33.984 -0.360 -32.350 1.00 89.62 274 TRP A C 1
ATOM 2106 O O . TRP A 1 274 ? 33.081 0.005 -31.603 1.00 89.62 274 TRP A O 1
ATOM 2116 N N . LEU A 1 275 ? 33.812 -1.317 -33.268 1.00 88.38 275 LEU A N 1
ATOM 2117 C CA . LEU A 1 275 ? 32.560 -2.071 -33.428 1.00 88.38 275 LEU A CA 1
ATOM 2118 C C . LEU A 1 275 ? 32.213 -2.899 -32.184 1.00 88.38 275 LEU A C 1
ATOM 2120 O O . LEU A 1 275 ? 31.038 -3.105 -31.895 1.00 88.38 275 LEU A O 1
ATOM 2124 N N . MET A 1 276 ? 33.227 -3.364 -31.452 1.00 90.12 276 MET A N 1
ATOM 2125 C CA . MET A 1 276 ? 33.043 -4.109 -30.207 1.00 90.12 276 MET A CA 1
ATOM 2126 C C . MET A 1 276 ? 32.780 -3.184 -29.013 1.00 90.12 276 MET A C 1
ATOM 2128 O O . MET A 1 276 ? 31.957 -3.507 -28.160 1.00 90.12 276 MET A O 1
ATOM 2132 N N . ALA A 1 277 ? 33.468 -2.041 -28.950 1.00 90.44 277 ALA A N 1
ATOM 2133 C CA . ALA A 1 277 ? 33.379 -1.111 -27.826 1.00 90.44 277 ALA A CA 1
ATOM 2134 C C . ALA A 1 277 ? 32.118 -0.233 -27.858 1.00 90.44 277 ALA A C 1
ATOM 2136 O O . ALA A 1 277 ? 31.530 0.029 -26.812 1.00 90.44 277 ALA A O 1
ATOM 2137 N N . ALA A 1 278 ? 31.678 0.212 -29.039 1.00 91.69 278 ALA A N 1
ATOM 2138 C CA . ALA A 1 278 ? 30.564 1.152 -29.172 1.00 91.69 278 ALA A CA 1
ATOM 2139 C C . ALA A 1 278 ? 29.239 0.693 -28.517 1.00 91.69 278 ALA A C 1
ATOM 2141 O O . ALA A 1 278 ? 28.641 1.508 -27.814 1.00 91.69 278 ALA A O 1
ATOM 2142 N N . PRO A 1 279 ? 28.785 -0.572 -28.640 1.00 92.38 279 PRO A N 1
ATOM 2143 C CA . PRO A 1 279 ? 27.528 -1.040 -28.044 1.00 92.38 279 PRO A CA 1
ATOM 2144 C C . PRO A 1 279 ? 27.646 -1.467 -26.567 1.00 92.38 279 PRO A C 1
ATOM 2146 O O . PRO A 1 279 ? 26.713 -2.058 -26.028 1.00 92.38 279 PRO A O 1
ATOM 2149 N N . ILE A 1 280 ? 28.774 -1.215 -25.886 1.00 91.38 280 ILE A N 1
ATOM 2150 C CA . ILE A 1 280 ? 28.990 -1.710 -24.513 1.00 91.38 280 ILE A CA 1
ATOM 2151 C C . ILE A 1 280 ? 28.006 -1.127 -23.490 1.00 91.38 280 ILE A C 1
ATOM 2153 O O . ILE A 1 280 ? 27.702 -1.776 -22.492 1.00 91.38 280 ILE A O 1
ATOM 2157 N N . GLY A 1 281 ? 27.465 0.068 -23.748 1.00 90.06 281 GLY A N 1
ATOM 2158 C CA . GLY A 1 281 ? 26.472 0.682 -22.866 1.00 90.06 281 GLY A CA 1
ATOM 2159 C C . GLY A 1 281 ? 25.163 -0.103 -22.793 1.00 90.06 281 GLY A C 1
ATOM 2160 O O . GLY A 1 281 ? 24.510 -0.050 -21.758 1.00 90.06 281 GLY A O 1
ATOM 2161 N N . ILE A 1 282 ? 24.825 -0.886 -23.828 1.00 88.81 282 ILE A N 1
ATOM 2162 C CA . ILE A 1 282 ? 23.675 -1.806 -23.812 1.00 88.81 282 ILE A CA 1
ATOM 2163 C C . ILE A 1 282 ? 23.900 -2.899 -22.759 1.00 88.81 282 ILE A C 1
ATOM 2165 O O . ILE A 1 282 ? 23.059 -3.109 -21.896 1.00 88.81 282 ILE A O 1
ATOM 2169 N N . ALA A 1 283 ? 25.080 -3.526 -22.756 1.00 86.88 283 ALA A N 1
ATOM 2170 C CA . ALA A 1 283 ? 25.406 -4.566 -21.781 1.00 86.88 283 ALA A CA 1
ATOM 2171 C C . ALA A 1 283 ? 25.476 -4.022 -20.344 1.00 86.88 283 ALA A C 1
ATOM 2173 O O . ALA A 1 283 ? 25.025 -4.680 -19.411 1.00 86.88 283 ALA A O 1
ATOM 2174 N N . ILE A 1 284 ? 26.022 -2.814 -20.153 1.00 87.94 284 ILE A N 1
ATOM 2175 C CA . ILE A 1 284 ? 26.051 -2.155 -18.836 1.00 87.94 284 ILE A CA 1
ATOM 2176 C C . ILE A 1 284 ? 24.626 -1.877 -18.346 1.00 87.94 284 ILE A C 1
ATOM 2178 O O . ILE A 1 284 ? 24.323 -2.139 -17.183 1.00 87.94 284 ILE A O 1
ATOM 2182 N N . TYR A 1 285 ? 23.754 -1.381 -19.228 1.00 85.75 285 TYR A N 1
ATOM 2183 C CA . TYR A 1 285 ? 22.344 -1.157 -18.921 1.00 85.75 285 TYR A CA 1
ATOM 2184 C C . TYR A 1 285 ? 21.651 -2.452 -18.475 1.00 85.75 285 TYR A C 1
ATOM 2186 O O . TYR A 1 285 ? 21.031 -2.471 -17.412 1.00 85.75 285 TYR A O 1
ATOM 2194 N N . ASP A 1 286 ? 21.839 -3.547 -19.216 1.00 84.00 286 ASP A N 1
ATOM 2195 C CA . ASP A 1 286 ? 21.250 -4.849 -18.883 1.00 84.00 286 ASP A CA 1
ATOM 2196 C C . ASP A 1 286 ? 21.754 -5.385 -17.532 1.00 84.00 286 ASP A C 1
ATOM 2198 O O . ASP A 1 286 ? 20.974 -5.909 -16.737 1.00 84.00 286 ASP A O 1
ATOM 2202 N N . VAL A 1 287 ? 23.044 -5.213 -17.217 1.00 83.69 287 VAL A N 1
ATOM 2203 C CA . VAL A 1 287 ? 23.607 -5.616 -15.915 1.00 83.69 287 VAL A CA 1
ATOM 2204 C C . VAL A 1 287 ? 22.995 -4.814 -14.766 1.00 83.69 287 VAL A C 1
ATOM 2206 O O . VAL A 1 287 ? 22.668 -5.397 -13.733 1.00 83.69 287 VAL A O 1
ATOM 2209 N N . ILE A 1 288 ? 22.809 -3.501 -14.937 1.00 83.62 288 ILE A N 1
ATOM 2210 C CA . ILE A 1 288 ? 22.154 -2.648 -13.932 1.00 83.62 288 ILE A CA 1
ATOM 2211 C C . ILE A 1 288 ? 20.704 -3.100 -13.719 1.00 83.62 288 ILE A C 1
ATOM 2213 O O . ILE A 1 288 ? 20.262 -3.227 -12.578 1.00 83.62 288 ILE A O 1
ATOM 2217 N N . LEU A 1 289 ? 19.980 -3.390 -14.803 1.00 77.69 289 LEU A N 1
ATOM 2218 C CA . LEU A 1 289 ? 18.594 -3.855 -14.752 1.00 77.69 289 LEU A CA 1
ATOM 2219 C C . LEU A 1 289 ? 18.471 -5.188 -13.991 1.00 77.69 289 LEU A C 1
ATOM 2221 O O . LEU A 1 289 ? 17.634 -5.321 -13.097 1.00 77.69 289 LEU A O 1
ATOM 2225 N N . VAL A 1 290 ? 19.350 -6.151 -14.287 1.00 77.25 290 VAL A N 1
ATOM 2226 C CA . VAL A 1 290 ? 19.407 -7.448 -13.590 1.00 77.25 290 VAL A CA 1
ATOM 2227 C C . VAL A 1 290 ? 19.785 -7.275 -12.119 1.00 77.25 290 VAL A C 1
ATOM 2229 O O . VAL A 1 290 ? 19.185 -7.915 -11.257 1.00 77.25 290 VAL A O 1
ATOM 2232 N N . TRP A 1 291 ? 20.748 -6.404 -11.809 1.00 80.62 291 TRP A N 1
ATOM 2233 C CA . TRP A 1 291 ? 21.149 -6.127 -10.430 1.00 80.62 291 TRP A CA 1
ATOM 2234 C C . TRP A 1 291 ? 19.982 -5.582 -9.601 1.00 80.62 291 TRP A C 1
ATOM 2236 O O . TRP A 1 291 ? 19.693 -6.128 -8.538 1.00 80.62 291 TRP A O 1
ATOM 2246 N N . ASN A 1 292 ? 19.255 -4.590 -10.124 1.00 73.06 292 ASN A N 1
ATOM 2247 C CA . ASN A 1 292 ? 18.087 -4.009 -9.453 1.00 73.06 292 ASN A CA 1
ATOM 2248 C C . ASN A 1 292 ? 16.985 -5.044 -9.221 1.00 73.06 292 ASN A C 1
ATOM 2250 O O . ASN A 1 292 ? 16.374 -5.091 -8.153 1.00 73.06 292 ASN A O 1
ATOM 2254 N N . TYR A 1 293 ? 16.757 -5.923 -10.196 1.00 70.19 293 TYR A N 1
ATOM 2255 C CA . TYR A 1 293 ? 15.811 -7.016 -10.027 1.00 70.19 293 TYR A CA 1
ATOM 2256 C C . TYR A 1 293 ? 16.217 -7.974 -8.902 1.00 70.19 293 TYR A C 1
ATOM 2258 O O . TYR A 1 293 ? 15.370 -8.405 -8.117 1.00 70.19 293 TYR A O 1
ATOM 2266 N N . ILE A 1 294 ? 17.509 -8.297 -8.792 1.00 68.06 294 ILE A N 1
ATOM 2267 C CA . ILE A 1 294 ? 18.020 -9.172 -7.733 1.00 68.06 294 ILE A CA 1
ATOM 2268 C C . ILE A 1 294 ? 17.856 -8.514 -6.357 1.00 68.06 294 ILE A C 1
ATOM 2270 O O . ILE A 1 294 ? 17.427 -9.193 -5.423 1.00 68.06 294 ILE A O 1
ATOM 2274 N N . THR A 1 295 ? 18.171 -7.222 -6.229 1.00 69.38 295 THR A N 1
ATOM 2275 C CA . THR A 1 295 ? 18.192 -6.518 -4.938 1.00 69.38 295 THR A CA 1
ATOM 2276 C C . THR A 1 295 ? 16.818 -6.055 -4.470 1.00 69.38 295 THR A C 1
ATOM 2278 O O . THR A 1 295 ? 16.508 -6.177 -3.289 1.00 69.38 295 THR A O 1
ATOM 2281 N N . GLU A 1 296 ? 15.989 -5.534 -5.372 1.00 66.56 296 GLU A N 1
ATOM 2282 C CA . GLU A 1 296 ? 14.744 -4.839 -5.019 1.00 66.56 296 GLU A CA 1
ATOM 2283 C C . GLU A 1 296 ? 13.487 -5.587 -5.475 1.00 66.56 296 GLU A C 1
ATOM 2285 O O . GLU A 1 296 ? 12.374 -5.149 -5.190 1.00 66.56 296 GLU A O 1
ATOM 2290 N N . LYS A 1 297 ? 13.639 -6.711 -6.196 1.00 64.94 297 LYS A N 1
ATOM 2291 C CA . LYS A 1 297 ? 12.533 -7.448 -6.847 1.00 64.94 297 LYS A CA 1
ATOM 2292 C C . LYS A 1 297 ? 11.664 -6.561 -7.747 1.00 64.94 297 LYS A C 1
ATOM 2294 O O . LYS A 1 297 ? 10.542 -6.924 -8.089 1.00 64.94 297 LYS A O 1
ATOM 2299 N N . ASN A 1 298 ? 12.204 -5.419 -8.166 1.00 60.62 298 ASN A N 1
ATOM 2300 C CA . ASN A 1 298 ? 11.540 -4.438 -9.001 1.00 60.62 298 ASN A CA 1
ATOM 2301 C C . ASN A 1 298 ? 12.479 -4.030 -10.142 1.00 60.62 298 ASN A C 1
ATOM 2303 O O . ASN A 1 298 ? 13.561 -3.498 -9.910 1.00 60.62 298 ASN A O 1
ATOM 2307 N N . LEU A 1 299 ? 12.049 -4.274 -11.381 1.00 59.12 299 LEU A N 1
ATOM 2308 C CA . LEU A 1 299 ? 12.797 -3.916 -12.594 1.00 59.12 299 LEU A CA 1
ATOM 2309 C C . LEU A 1 299 ? 12.780 -2.401 -12.863 1.00 59.12 299 LEU A C 1
ATOM 2311 O O . LEU A 1 299 ? 13.651 -1.887 -13.559 1.00 59.12 299 LEU A O 1
ATOM 2315 N N . THR A 1 300 ? 11.827 -1.676 -12.268 1.00 56.41 300 THR A N 1
ATOM 2316 C CA . THR A 1 300 ? 11.525 -0.263 -12.566 1.00 56.41 300 THR A CA 1
ATOM 2317 C C . THR A 1 300 ? 11.876 0.703 -11.434 1.00 56.41 300 THR A C 1
ATOM 2319 O O . THR A 1 300 ? 11.381 1.830 -11.399 1.00 56.41 300 THR A O 1
ATOM 2322 N N . ALA A 1 301 ? 12.728 0.283 -10.494 1.00 55.19 301 ALA A N 1
ATOM 2323 C CA . ALA A 1 301 ? 13.155 1.131 -9.389 1.00 55.19 301 ALA A CA 1
ATOM 2324 C C . ALA A 1 301 ? 13.640 2.515 -9.890 1.00 55.19 301 ALA A C 1
ATOM 2326 O O . ALA A 1 301 ? 14.483 2.592 -10.789 1.00 55.19 301 ALA A O 1
ATOM 2327 N N . PRO A 1 302 ? 13.117 3.628 -9.343 1.00 50.09 302 PRO A N 1
ATOM 2328 C CA . PRO A 1 302 ? 13.276 4.953 -9.948 1.00 50.09 302 PRO A CA 1
ATOM 2329 C C . PRO A 1 302 ? 14.702 5.518 -9.856 1.00 50.09 302 PRO A C 1
ATOM 2331 O O . PRO A 1 302 ? 15.080 6.369 -10.662 1.00 50.09 302 PRO A O 1
ATOM 2334 N N . LEU A 1 303 ? 15.506 5.057 -8.896 1.00 48.66 303 LEU A N 1
ATOM 2335 C CA . LEU A 1 303 ? 16.750 5.717 -8.489 1.00 48.66 303 LEU A CA 1
ATOM 2336 C C . LEU A 1 303 ? 18.038 5.295 -9.242 1.00 48.66 303 LEU A C 1
ATOM 2338 O O . LEU A 1 303 ? 18.981 6.084 -9.207 1.00 48.66 303 LEU A O 1
ATOM 2342 N N . PRO A 1 304 ? 18.101 4.180 -10.011 1.00 56.16 304 PRO A N 1
ATOM 2343 C CA . PRO A 1 304 ? 19.233 3.897 -10.915 1.00 56.16 304 PRO A CA 1
ATOM 2344 C C . PRO A 1 304 ? 18.927 4.063 -12.418 1.00 56.16 304 PRO A C 1
ATOM 2346 O O . PRO A 1 304 ? 19.793 3.803 -13.251 1.00 56.16 304 PRO A O 1
ATOM 2349 N N . SER A 1 305 ? 17.717 4.477 -12.809 1.00 64.00 305 SER A N 1
ATOM 2350 C CA . SER A 1 305 ? 17.320 4.496 -14.230 1.00 64.00 305 SER A CA 1
ATOM 2351 C C . SER A 1 305 ? 18.146 5.481 -15.075 1.00 64.00 305 SER A C 1
ATOM 2353 O O . SER A 1 305 ? 18.583 5.150 -16.177 1.00 64.00 305 SER A O 1
ATOM 2355 N N . TRP A 1 306 ? 18.451 6.666 -14.537 1.00 74.81 306 TRP A N 1
ATOM 2356 C CA . TRP A 1 306 ? 19.185 7.716 -15.253 1.00 74.81 306 TRP A CA 1
ATOM 2357 C C . TRP A 1 306 ? 20.639 7.360 -15.567 1.00 74.81 306 TRP A C 1
ATOM 2359 O O . TRP A 1 306 ? 21.138 7.736 -16.627 1.00 74.81 306 TRP A O 1
ATOM 2369 N N . THR A 1 307 ? 21.326 6.624 -14.690 1.00 78.75 307 THR A N 1
ATOM 2370 C CA . THR A 1 307 ? 22.708 6.190 -14.951 1.00 78.75 307 THR A CA 1
ATOM 2371 C C . THR A 1 307 ? 22.738 5.152 -16.066 1.00 78.75 307 THR A C 1
ATOM 2373 O O . THR A 1 307 ? 23.541 5.276 -16.991 1.00 78.75 307 THR A O 1
ATOM 2376 N N . GLY A 1 308 ? 21.804 4.195 -16.044 1.00 81.50 308 GLY A N 1
ATOM 2377 C CA . GLY A 1 308 ? 21.604 3.240 -17.130 1.00 81.50 308 GLY A CA 1
ATOM 2378 C C . GLY A 1 308 ? 21.310 3.931 -18.467 1.00 81.50 308 GLY A C 1
ATOM 2379 O O . GLY A 1 308 ? 21.989 3.662 -19.460 1.00 81.50 308 GLY A O 1
ATOM 2380 N N . PHE A 1 309 ? 20.358 4.869 -18.493 1.00 82.25 309 PHE A N 1
ATOM 2381 C CA . PHE A 1 309 ? 20.053 5.642 -19.702 1.00 82.25 309 PHE A CA 1
ATOM 2382 C C . PHE A 1 309 ? 21.246 6.473 -20.186 1.00 82.25 309 PHE A C 1
ATOM 2384 O O . PHE A 1 309 ? 21.456 6.582 -21.393 1.00 82.25 309 PHE A O 1
ATOM 2391 N N . GLY A 1 310 ? 22.065 7.006 -19.275 1.00 87.19 310 GLY A N 1
ATOM 2392 C CA . GLY A 1 310 ? 23.301 7.709 -19.615 1.00 87.19 310 GLY A CA 1
ATOM 2393 C C . GLY A 1 310 ? 24.296 6.829 -20.378 1.00 87.19 310 GLY A C 1
ATOM 2394 O O . GLY A 1 310 ? 24.812 7.245 -21.417 1.00 87.19 310 GLY A O 1
ATOM 2395 N N . PHE A 1 311 ? 24.523 5.593 -19.920 1.00 88.25 311 PHE A N 1
ATOM 2396 C CA . PHE A 1 311 ? 25.386 4.636 -20.624 1.00 88.25 311 PHE A CA 1
ATOM 2397 C C . PHE A 1 311 ? 24.820 4.230 -21.986 1.00 88.25 311 PHE A C 1
ATOM 2399 O O . PHE A 1 311 ? 25.568 4.165 -22.966 1.00 88.25 311 PHE A O 1
ATOM 2406 N N . LEU A 1 312 ? 23.508 4.000 -22.070 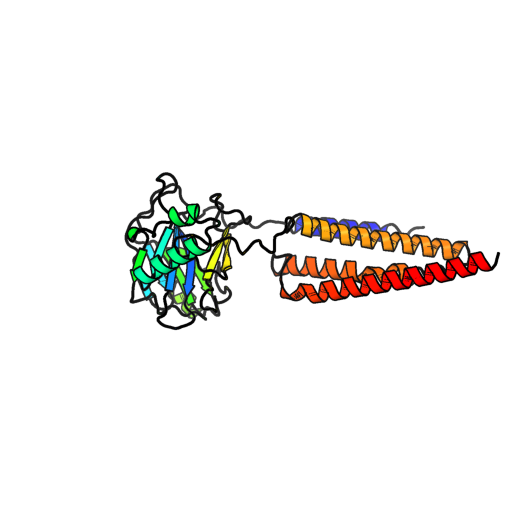1.00 86.88 312 LEU A N 1
ATOM 2407 C CA . LEU A 1 312 ? 22.841 3.643 -23.321 1.00 86.88 312 LEU A CA 1
ATOM 2408 C C . LEU A 1 312 ? 22.904 4.791 -24.341 1.00 86.88 312 LEU A C 1
ATOM 2410 O O . LEU A 1 312 ? 23.220 4.567 -25.509 1.00 86.88 312 LEU A O 1
ATOM 2414 N N . PHE A 1 313 ? 22.700 6.032 -23.895 1.00 90.25 313 PHE A N 1
ATOM 2415 C CA . PHE A 1 313 ? 22.837 7.223 -24.730 1.00 90.25 313 PHE A CA 1
ATOM 2416 C C . PHE A 1 313 ? 24.272 7.407 -25.239 1.00 90.25 313 PHE A C 1
ATOM 2418 O O . PHE A 1 313 ? 24.483 7.584 -26.440 1.00 90.25 313 PHE A O 1
ATOM 2425 N N . LEU A 1 314 ? 25.270 7.307 -24.352 1.00 91.44 314 LEU A N 1
ATOM 2426 C CA . LEU A 1 314 ? 26.683 7.422 -24.727 1.00 91.44 314 LEU A CA 1
ATOM 2427 C C . LEU A 1 314 ? 27.086 6.343 -25.743 1.00 91.44 314 LEU A C 1
ATOM 2429 O O . LEU A 1 314 ? 27.803 6.622 -26.703 1.00 91.44 314 LEU A O 1
ATOM 2433 N N . SER A 1 315 ? 26.573 5.127 -25.561 1.00 93.56 315 SER A N 1
ATOM 2434 C CA . SER A 1 315 ? 26.746 4.019 -26.497 1.00 93.56 315 SER A CA 1
ATOM 2435 C C . SER A 1 315 ? 26.099 4.304 -27.857 1.00 93.56 315 SER A C 1
ATOM 2437 O O . SER A 1 315 ? 26.732 4.091 -28.890 1.00 93.56 315 SER A O 1
ATOM 2439 N N . GLY A 1 316 ? 24.896 4.883 -27.882 1.00 90.75 316 GLY A N 1
ATOM 2440 C CA . GLY A 1 316 ? 24.246 5.334 -29.115 1.00 90.75 316 GLY A CA 1
ATOM 2441 C C . GLY A 1 316 ? 25.073 6.375 -29.880 1.00 90.75 316 GLY A C 1
ATOM 2442 O O . GLY A 1 316 ? 25.276 6.242 -31.089 1.00 90.75 316 GLY A O 1
ATOM 2443 N N . VAL A 1 317 ? 25.625 7.370 -29.176 1.00 93.88 317 VAL A N 1
ATOM 2444 C CA . VAL A 1 317 ? 26.522 8.380 -29.768 1.00 93.88 317 VAL A CA 1
ATOM 2445 C C . VAL A 1 317 ? 27.796 7.735 -30.320 1.00 93.88 317 VAL A C 1
ATOM 2447 O O . VAL A 1 317 ? 28.208 8.049 -31.439 1.00 93.88 317 VAL A O 1
ATOM 2450 N N . ALA A 1 318 ? 28.396 6.793 -29.587 1.00 92.12 318 ALA A N 1
ATOM 2451 C CA . ALA A 1 318 ? 29.570 6.055 -30.048 1.00 92.12 318 ALA A CA 1
ATOM 2452 C C . ALA A 1 318 ? 29.272 5.238 -31.318 1.00 92.12 318 ALA A C 1
ATOM 2454 O O . ALA A 1 318 ? 30.059 5.265 -32.263 1.00 92.12 318 ALA A O 1
ATOM 2455 N N . CYS A 1 319 ? 28.116 4.571 -31.391 1.00 91.00 319 CYS A N 1
ATOM 2456 C CA . CYS A 1 319 ? 27.683 3.844 -32.585 1.00 91.00 319 CYS A CA 1
ATOM 2457 C C . CYS A 1 319 ? 27.545 4.771 -33.803 1.00 91.00 319 CYS A C 1
ATOM 2459 O O . CYS A 1 319 ? 28.056 4.450 -34.877 1.00 91.00 319 CYS A O 1
ATOM 2461 N N . LEU A 1 320 ? 26.919 5.943 -33.642 1.00 92.44 320 LEU A N 1
ATOM 2462 C CA . LEU A 1 320 ? 26.804 6.937 -34.717 1.00 92.44 320 LEU A CA 1
ATOM 2463 C C . LEU A 1 320 ? 28.173 7.440 -35.186 1.00 92.44 320 LEU A C 1
ATOM 2465 O O . LEU A 1 320 ? 28.408 7.575 -36.389 1.00 92.44 320 LEU A O 1
ATOM 2469 N N . TYR A 1 321 ? 29.092 7.674 -34.249 1.00 92.56 321 TYR A N 1
ATOM 2470 C CA . TYR A 1 321 ? 30.459 8.075 -34.564 1.00 92.56 321 TYR A CA 1
ATOM 2471 C C . TYR A 1 321 ? 31.195 7.006 -35.387 1.00 92.56 321 TYR A C 1
ATOM 2473 O O . TYR A 1 321 ? 31.795 7.322 -36.416 1.00 92.56 321 TYR A O 1
ATOM 2481 N N . VAL A 1 322 ? 31.084 5.732 -34.996 1.00 89.00 322 VAL A N 1
ATOM 2482 C CA . VAL A 1 322 ? 31.669 4.602 -35.734 1.00 89.00 322 VAL A CA 1
ATOM 2483 C C . VAL A 1 322 ? 31.080 4.490 -37.142 1.00 89.00 322 VAL A C 1
ATOM 2485 O O . VAL A 1 322 ? 31.832 4.350 -38.106 1.00 89.00 322 VAL A O 1
ATOM 2488 N N . ILE A 1 323 ? 29.758 4.625 -37.294 1.00 89.50 323 ILE A N 1
ATOM 2489 C CA . ILE A 1 323 ? 29.094 4.634 -38.609 1.00 89.50 323 ILE A CA 1
ATOM 2490 C C . ILE A 1 323 ? 29.646 5.759 -39.494 1.00 89.50 323 ILE A C 1
ATOM 2492 O O . ILE A 1 323 ? 29.912 5.541 -40.677 1.00 89.50 323 ILE A O 1
ATOM 2496 N N . ASN A 1 324 ? 29.858 6.953 -38.933 1.00 90.69 324 ASN A N 1
ATOM 2497 C CA . ASN A 1 324 ? 30.414 8.074 -39.684 1.00 90.69 324 ASN A CA 1
ATOM 2498 C C . ASN A 1 324 ? 31.850 7.797 -40.164 1.00 90.69 324 ASN A C 1
ATOM 2500 O O . ASN A 1 324 ? 32.171 8.098 -41.312 1.00 90.69 324 ASN A O 1
ATOM 2504 N N . ILE A 1 325 ? 32.692 7.166 -39.336 1.00 87.88 325 ILE A N 1
ATOM 2505 C CA . ILE A 1 325 ? 34.036 6.729 -39.754 1.00 87.88 325 ILE A CA 1
ATOM 2506 C C . ILE A 1 325 ? 33.940 5.770 -40.943 1.00 87.88 325 ILE A C 1
ATOM 2508 O O . ILE A 1 325 ? 34.610 5.985 -41.952 1.00 87.88 325 ILE A O 1
ATOM 2512 N N . PHE A 1 326 ? 33.083 4.747 -40.865 1.00 84.38 326 PHE A N 1
ATOM 2513 C CA . PHE A 1 326 ? 32.908 3.798 -41.968 1.00 84.38 326 PHE A CA 1
ATOM 2514 C C . PHE A 1 326 ? 32.436 4.478 -43.250 1.00 84.38 326 PHE A C 1
ATOM 2516 O O . PHE A 1 326 ? 32.949 4.175 -44.326 1.00 84.38 326 PHE A O 1
ATOM 2523 N N . ARG A 1 327 ? 31.507 5.433 -43.144 1.00 89.38 327 ARG A N 1
ATOM 2524 C CA . ARG A 1 327 ? 31.029 6.210 -44.290 1.00 89.38 327 ARG A CA 1
ATOM 2525 C C . ARG A 1 327 ? 32.158 7.000 -44.955 1.00 89.38 327 ARG A C 1
ATOM 2527 O O . ARG A 1 327 ? 32.231 7.022 -46.180 1.00 89.38 327 ARG A O 1
ATOM 2534 N N . LEU A 1 328 ? 33.028 7.634 -44.168 1.00 87.69 328 LEU A N 1
ATOM 2535 C CA . LEU A 1 328 ? 34.172 8.390 -44.687 1.00 87.69 328 LEU A CA 1
ATOM 2536 C C . LEU A 1 328 ? 35.197 7.475 -45.364 1.00 87.69 328 LEU A C 1
ATOM 2538 O O . LEU A 1 328 ? 35.662 7.786 -46.457 1.00 87.69 328 LEU A O 1
ATOM 2542 N N . VAL A 1 329 ? 35.507 6.326 -44.758 1.00 84.88 329 VAL A N 1
ATOM 2543 C CA . VAL A 1 329 ? 36.422 5.336 -45.347 1.00 84.88 329 VAL A CA 1
ATOM 2544 C C . VAL A 1 329 ? 35.866 4.794 -46.664 1.00 84.88 329 VAL A C 1
ATOM 2546 O O . VAL A 1 329 ? 36.584 4.763 -47.657 1.00 84.88 329 VAL A O 1
ATOM 2549 N N . ALA A 1 330 ? 34.583 4.427 -46.700 1.00 83.75 330 ALA A N 1
ATOM 2550 C CA . ALA A 1 330 ? 33.934 3.924 -47.908 1.00 83.75 330 ALA A CA 1
ATOM 2551 C C . ALA A 1 330 ? 33.921 4.967 -49.035 1.00 83.75 330 ALA A C 1
ATOM 2553 O O . ALA A 1 330 ? 34.203 4.635 -50.183 1.00 83.75 330 ALA A O 1
ATOM 2554 N N . LYS A 1 331 ? 33.641 6.234 -48.702 1.00 90.50 331 LYS A N 1
ATOM 2555 C CA . LYS A 1 331 ? 33.682 7.336 -49.667 1.00 90.50 331 LYS A CA 1
ATOM 2556 C C . LYS A 1 331 ? 35.078 7.497 -50.279 1.00 90.50 331 LYS A C 1
ATOM 2558 O O . LYS A 1 331 ? 35.186 7.579 -51.494 1.00 90.50 331 LYS A O 1
ATOM 2563 N N . ASN A 1 332 ? 36.127 7.477 -49.455 1.00 88.31 332 ASN A N 1
ATOM 2564 C CA . ASN A 1 332 ? 37.504 7.613 -49.936 1.00 88.31 332 ASN A CA 1
ATOM 2565 C C . ASN A 1 332 ? 37.922 6.468 -50.869 1.00 88.31 332 ASN A C 1
ATOM 2567 O O . ASN A 1 332 ? 38.687 6.705 -51.794 1.00 88.31 332 ASN A O 1
ATOM 2571 N N . ILE A 1 333 ? 37.432 5.245 -50.635 1.00 84.19 333 ILE A N 1
ATOM 2572 C CA . ILE A 1 333 ? 37.704 4.099 -51.515 1.00 84.19 333 ILE A CA 1
ATOM 2573 C C . ILE A 1 333 ? 37.028 4.308 -52.876 1.00 84.19 333 ILE A C 1
ATOM 2575 O O . ILE A 1 333 ? 37.688 4.182 -53.900 1.00 84.19 333 ILE A O 1
ATOM 2579 N N . LEU A 1 334 ? 35.748 4.698 -52.884 1.00 89.00 334 LEU A N 1
ATOM 2580 C CA . LEU A 1 334 ? 34.983 4.927 -54.117 1.00 89.00 334 LEU A CA 1
ATOM 2581 C C . LEU A 1 334 ? 35.506 6.098 -54.958 1.00 89.00 334 LEU A C 1
ATOM 2583 O O . LEU A 1 334 ? 35.358 6.081 -56.169 1.00 89.00 334 LEU A O 1
ATOM 2587 N N . GLU A 1 335 ? 36.078 7.125 -54.328 1.00 90.81 335 GLU A N 1
ATOM 2588 C CA . GLU A 1 335 ? 36.678 8.268 -55.035 1.00 90.81 335 GLU A CA 1
ATOM 2589 C C . GLU A 1 335 ? 38.114 7.989 -55.518 1.00 90.81 335 GLU A C 1
ATOM 2591 O O . GLU A 1 335 ? 38.671 8.797 -56.258 1.00 90.81 335 GLU A O 1
ATOM 2596 N N . SER A 1 336 ? 38.725 6.879 -55.086 1.00 82.69 336 SER A N 1
ATOM 2597 C CA . SER A 1 336 ? 40.082 6.473 -55.484 1.00 82.69 336 SER A CA 1
ATOM 2598 C C . SER A 1 336 ? 40.136 5.468 -56.642 1.00 82.69 336 SER A C 1
ATOM 2600 O O . SER A 1 336 ? 41.233 5.178 -57.122 1.00 82.69 336 SER A O 1
ATOM 2602 N N . GLU A 1 337 ? 38.980 4.953 -57.073 1.00 66.81 337 GLU A N 1
ATOM 2603 C CA . GLU A 1 337 ? 38.792 4.116 -58.272 1.00 66.81 337 GLU A CA 1
ATOM 2604 C C . GLU A 1 337 ? 38.388 4.966 -59.487 1.00 66.81 337 GLU A C 1
ATOM 2606 O O . GLU A 1 337 ? 38.875 4.651 -60.599 1.00 66.81 337 GLU A O 1
#

Radius of gyration: 28.32 Å; chains: 1; bounding box: 69×42×83 Å

pLDDT: mean 79.02, std 17.48, range [33.0, 96.69]

Foldseek 3Di:
DPPPPPVVVVVVVVVVVVVVVPPPPDPDPDQFQKEWFKWDDALDQLDKTKTKMFGLDQDKDAQPQKWKQKLQGIDRDGDIAHGVVVVGQRMAMEIQDQPVLQVLQLVVQLVPDPDPVSNVVGDGDDSRSYDHDNRPHSHADLAWMKIFMDRNLDTNYIATAHDQDPVNCVVSVPPDCANYHHHRQNHRAKMWGFQADPQDPPPSGRGHHTDIANHDNPSNHRDRRPCPVVPPAFDVNLVVLLVVLVVVLVVLVVVLVVLVVCCVVVVDDSVSVLSNPLSVLSVVLSVVQVVCCVPPVGSPPPPCNVVSVVSRVSSVVSVVVSVVVVVVVVVVVVVVD